Protein AF-A0A182QLV4-F1 (afdb_monomer)

Solvent-accessible surface area (backbone atoms only — not comparable to full-atom values): 13074 Å² total; per-residue (Å²): 137,87,85,80,88,82,76,60,59,93,45,46,45,40,35,33,60,40,71,47,78,39,80,41,94,50,104,57,91,45,75,45,50,28,37,35,27,42,39,38,52,79,53,92,85,54,81,67,47,75,50,75,44,50,58,89,48,49,64,62,50,55,74,70,44,90,51,77,64,45,71,36,91,77,45,76,84,76,51,71,59,56,56,48,32,54,55,46,53,56,58,26,68,75,35,66,65,42,86,74,85,74,84,66,104,57,91,61,44,7,74,80,78,64,72,51,56,43,36,30,39,61,47,76,61,65,83,42,47,41,92,86,79,64,44,76,49,58,78,92,73,34,63,40,75,51,89,73,77,65,46,34,24,61,64,56,49,34,48,53,52,52,72,74,53,64,88,85,51,64,94,45,56,76,79,43,72,44,56,40,94,84,81,53,34,33,37,39,56,63,15,34,20,38,37,68,81,55,74,84,77,84,68,86,73,84,81,80,81,81,85,130

Structure (mmCIF, N/CA/C/O backbone):
data_AF-A0A182QLV4-F1
#
_entry.id   AF-A0A182QLV4-F1
#
loop_
_atom_site.group_PDB
_atom_site.id
_atom_site.type_symbol
_atom_site.label_atom_id
_atom_site.label_alt_id
_atom_site.label_comp_id
_atom_site.label_asym_id
_at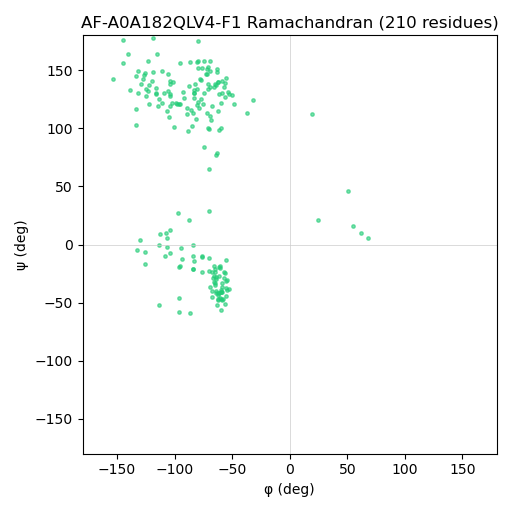om_site.label_entity_id
_atom_site.label_seq_id
_atom_site.pdbx_PDB_ins_code
_atom_site.Cartn_x
_atom_site.Cartn_y
_atom_site.Cartn_z
_atom_site.occupancy
_atom_site.B_iso_or_equiv
_atom_site.auth_seq_id
_atom_site.auth_comp_id
_atom_site.auth_asym_id
_atom_site.auth_atom_id
_atom_site.pdbx_PDB_model_num
ATOM 1 N N . LEU A 1 1 ? -34.347 23.990 19.411 1.00 49.81 1 LEU A N 1
ATOM 2 C CA . LEU A 1 1 ? -33.849 23.439 20.693 1.00 49.81 1 LEU A CA 1
ATOM 3 C C . LEU A 1 1 ? -33.008 22.210 20.382 1.00 49.81 1 LEU A C 1
ATOM 5 O O . LEU A 1 1 ? -33.550 21.252 19.847 1.00 49.81 1 LEU A O 1
ATOM 9 N N . TYR A 1 2 ? -31.701 22.259 20.635 1.00 58.25 2 TYR A N 1
ATOM 10 C CA . TYR A 1 2 ? -30.818 21.107 20.446 1.00 58.25 2 TYR A CA 1
ATOM 11 C C . TYR A 1 2 ? -30.904 20.204 21.679 1.00 58.25 2 TYR A C 1
ATOM 13 O O . TYR A 1 2 ? -30.749 20.671 22.806 1.00 58.25 2 TYR A O 1
ATOM 21 N N . VAL A 1 3 ? -31.201 18.921 21.476 1.00 74.94 3 VAL A N 1
ATOM 22 C CA . VAL A 1 3 ? -31.251 17.932 22.559 1.00 74.94 3 VAL A CA 1
ATOM 23 C C . VAL A 1 3 ? -29.855 17.342 22.720 1.00 74.94 3 VAL A C 1
ATOM 25 O O . VAL A 1 3 ? -29.371 16.638 21.836 1.00 74.94 3 VAL A O 1
ATOM 28 N N . HIS A 1 4 ? -29.209 17.627 23.847 1.00 80.25 4 HIS A N 1
ATOM 29 C CA . HIS A 1 4 ? -27.918 17.043 24.196 1.00 80.25 4 HIS A CA 1
ATOM 30 C C . HIS A 1 4 ? -28.130 15.820 25.093 1.00 80.25 4 HIS A C 1
ATOM 32 O O . HIS A 1 4 ? -28.703 15.930 26.175 1.00 80.25 4 HIS A O 1
ATOM 38 N N . ASN A 1 5 ? -27.650 14.654 24.656 1.00 82.62 5 ASN A N 1
ATOM 39 C CA . ASN A 1 5 ? -27.580 13.465 25.505 1.00 82.62 5 ASN A CA 1
ATOM 40 C C . ASN A 1 5 ? -26.229 13.461 26.224 1.00 82.62 5 ASN A C 1
ATOM 42 O O . ASN A 1 5 ? -25.187 13.402 25.575 1.00 82.62 5 ASN A O 1
ATOM 46 N N . ILE A 1 6 ? -26.246 13.531 27.555 1.00 85.25 6 ILE A N 1
ATOM 47 C CA . ILE A 1 6 ? -25.041 13.537 28.391 1.00 85.25 6 ILE A CA 1
ATOM 48 C C . ILE A 1 6 ? -25.060 12.282 29.260 1.00 85.25 6 ILE A C 1
ATOM 50 O O . ILE A 1 6 ? -26.060 11.987 29.913 1.00 85.25 6 ILE A O 1
ATOM 54 N N . LEU A 1 7 ? -23.954 11.539 29.267 1.00 87.00 7 LEU A N 1
ATOM 55 C CA . LEU A 1 7 ? -23.797 10.317 30.048 1.00 87.00 7 LEU A CA 1
ATOM 56 C C . LEU A 1 7 ? -22.399 10.278 30.672 1.00 87.00 7 LEU A C 1
ATOM 58 O O . LEU A 1 7 ? -21.408 10.512 29.983 1.00 87.00 7 LEU A O 1
ATOM 62 N N . SER A 1 8 ? -22.319 9.963 31.966 1.00 88.50 8 SER A N 1
ATOM 63 C CA . SER A 1 8 ? -21.034 9.727 32.634 1.00 88.50 8 SER A CA 1
ATOM 64 C C . SER A 1 8 ? -20.346 8.499 32.040 1.00 88.50 8 SER A C 1
ATOM 66 O O . SER A 1 8 ? -20.988 7.463 31.862 1.00 88.50 8 SER A O 1
ATOM 68 N N . GLN A 1 9 ? -19.033 8.570 31.800 1.00 87.69 9 GLN A N 1
ATOM 69 C CA . GLN A 1 9 ? -18.269 7.431 31.274 1.00 87.69 9 GLN A CA 1
ATOM 70 C C . GLN A 1 9 ? -18.349 6.196 32.183 1.00 87.69 9 GLN A C 1
ATOM 72 O O . GLN A 1 9 ? -18.403 5.070 31.692 1.00 87.69 9 GLN A O 1
ATOM 77 N N . SER A 1 10 ? -18.430 6.397 33.502 1.00 88.12 10 SER A N 1
ATOM 78 C CA . SER A 1 10 ? -18.604 5.318 34.480 1.00 88.12 10 SER A CA 1
ATOM 79 C C . SER A 1 10 ? -19.948 4.589 34.362 1.00 88.12 10 SER A C 1
ATOM 81 O O . SER A 1 10 ? -20.050 3.443 34.786 1.00 88.12 10 SER A O 1
ATOM 83 N N . ASP A 1 11 ? -20.954 5.211 33.744 1.00 89.69 11 ASP A N 1
ATOM 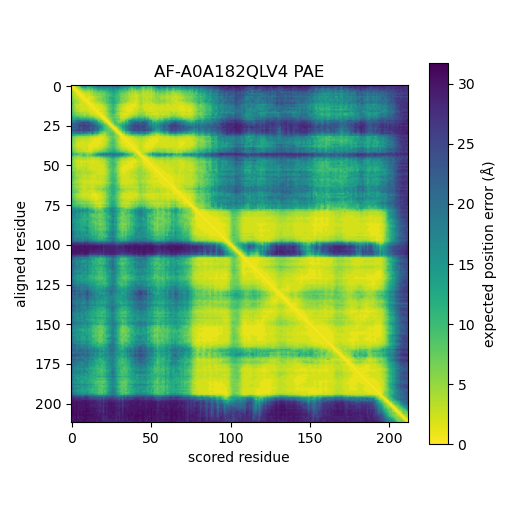84 C CA . ASP A 1 11 ? -22.290 4.649 33.514 1.00 89.69 11 ASP A CA 1
ATOM 85 C C . ASP A 1 11 ? -22.527 4.290 32.034 1.00 89.69 11 ASP A C 1
ATOM 87 O O . ASP A 1 11 ? -23.650 3.955 31.647 1.00 89.69 11 ASP A O 1
ATOM 91 N N . ALA A 1 12 ? -21.480 4.325 31.205 1.00 91.12 12 ALA A N 1
ATOM 92 C CA . ALA A 1 12 ? -21.543 4.028 29.781 1.00 91.12 12 ALA A CA 1
ATOM 93 C C . ALA A 1 12 ? -20.973 2.639 29.451 1.00 91.12 12 ALA A C 1
ATOM 95 O O . ALA A 1 12 ? -19.956 2.202 29.997 1.00 91.12 12 ALA A O 1
ATOM 96 N N . LEU A 1 13 ? -21.628 1.953 28.519 1.00 93.38 13 LEU A N 1
ATOM 97 C CA . LEU A 1 13 ? -21.093 0.830 27.758 1.00 93.38 13 LEU A CA 1
ATOM 98 C C . LEU A 1 13 ? -20.917 1.292 26.316 1.00 93.38 13 LEU A C 1
ATOM 100 O O . LEU A 1 13 ? -21.878 1.722 25.676 1.00 93.38 13 LEU A O 1
ATOM 104 N N . MET A 1 14 ? -19.691 1.214 25.813 1.00 94.44 14 MET A N 1
ATOM 105 C CA . MET A 1 14 ? -19.342 1.653 24.465 1.00 94.44 14 MET A CA 1
ATOM 106 C C . MET A 1 14 ? -19.039 0.443 23.594 1.00 94.44 14 MET A C 1
ATOM 108 O O . MET A 1 14 ? -18.251 -0.418 23.984 1.00 94.44 14 MET A O 1
ATOM 112 N N . CYS A 1 15 ? -19.658 0.385 22.416 1.00 94.50 15 CYS A N 1
ATOM 113 C CA . CYS A 1 15 ? -19.457 -0.702 21.469 1.00 94.50 15 CYS A CA 1
ATOM 114 C C . CYS A 1 15 ? -19.245 -0.163 20.051 1.00 94.50 15 CYS A C 1
ATOM 116 O O . CYS A 1 15 ? -20.132 0.477 19.489 1.00 94.50 15 CYS A O 1
ATOM 118 N N . ALA A 1 16 ? -18.065 -0.405 19.484 1.00 94.06 16 ALA A N 1
ATOM 119 C CA . ALA A 1 16 ? -17.756 -0.114 18.091 1.00 94.06 16 ALA A CA 1
ATOM 120 C C . ALA A 1 16 ? -18.324 -1.227 17.204 1.00 94.06 16 ALA A C 1
ATOM 122 O O . ALA A 1 16 ? -17.971 -2.391 17.393 1.00 94.06 16 ALA A O 1
ATOM 123 N N . TYR A 1 17 ? -19.190 -0.877 16.248 1.00 92.31 17 TYR A N 1
ATOM 124 C CA . TYR A 1 17 ? -19.937 -1.868 15.454 1.00 92.31 17 TYR A CA 1
ATOM 125 C C . TYR A 1 17 ? -19.803 -1.721 13.934 1.00 92.31 17 TYR A C 1
ATOM 127 O O . TYR A 1 17 ? -20.123 -2.666 13.212 1.00 92.31 17 TYR A O 1
ATOM 135 N N . LYS A 1 18 ? -19.337 -0.567 13.436 1.00 91.25 18 LYS A N 1
ATOM 136 C CA . LYS A 1 18 ? -19.213 -0.301 11.996 1.00 91.25 18 LYS A CA 1
ATOM 137 C C . LYS A 1 18 ? -18.115 0.717 11.693 1.00 91.25 18 LYS A C 1
ATOM 139 O O . LYS A 1 18 ? -17.999 1.701 12.423 1.00 91.25 18 LYS A O 1
ATOM 144 N N . ILE A 1 19 ? -17.383 0.530 10.594 1.00 89.31 19 ILE A N 1
ATOM 145 C CA . ILE A 1 19 ? -16.551 1.573 9.973 1.00 89.31 19 ILE A CA 1
ATOM 146 C C . ILE A 1 19 ? -17.243 2.061 8.698 1.00 89.31 19 ILE A C 1
ATOM 148 O O . ILE A 1 19 ? -17.711 1.254 7.900 1.00 89.31 19 ILE A O 1
ATOM 152 N N . ASP A 1 20 ? -17.336 3.379 8.538 1.00 86.88 20 ASP A N 1
ATOM 153 C CA . ASP A 1 20 ? -17.820 4.037 7.326 1.00 86.88 20 ASP A CA 1
ATOM 154 C C . ASP A 1 20 ? -16.693 4.855 6.700 1.00 86.88 20 ASP A C 1
ATOM 156 O O . ASP A 1 20 ? -16.118 5.723 7.366 1.00 86.88 20 ASP A O 1
ATOM 160 N N . THR A 1 21 ? -16.470 4.680 5.403 1.00 80.00 21 THR A N 1
ATOM 161 C CA . THR A 1 21 ? -15.695 5.623 4.595 1.00 80.00 21 THR A CA 1
ATOM 162 C C . THR A 1 21 ? -16.613 6.757 4.156 1.00 80.00 21 THR A C 1
ATOM 164 O O . THR A 1 21 ? -17.725 6.519 3.685 1.00 80.00 21 THR A O 1
ATOM 167 N N . LYS A 1 22 ? -16.187 8.003 4.349 1.00 73.62 22 LYS A N 1
ATOM 168 C CA . LYS A 1 22 ? -16.840 9.163 3.740 1.00 73.62 22 LYS A CA 1
ATOM 169 C C . LYS A 1 22 ? -15.821 9.937 2.926 1.00 73.62 22 LYS A C 1
ATOM 171 O O . LYS A 1 22 ? -14.748 10.247 3.437 1.00 73.62 22 LYS A O 1
ATOM 176 N N . GLU A 1 23 ? -16.200 10.279 1.702 1.00 57.28 23 GLU A N 1
ATOM 177 C CA . GLU A 1 23 ? -15.544 11.339 0.947 1.00 57.28 23 GLU A CA 1
ATOM 178 C C . GLU A 1 23 ? -15.740 12.637 1.727 1.00 57.28 23 GLU A C 1
ATOM 180 O O . GLU A 1 23 ? -16.870 13.074 1.978 1.00 57.28 23 GLU A O 1
ATOM 185 N N . VAL A 1 24 ? -14.642 13.200 2.219 1.00 56.38 24 VAL A N 1
ATOM 186 C CA . VAL A 1 24 ? -14.670 14.530 2.803 1.00 56.38 24 VAL A CA 1
ATOM 187 C C . VAL A 1 24 ? -14.543 15.482 1.627 1.00 56.38 24 VAL A C 1
ATOM 189 O O . VAL A 1 24 ? -13.524 15.497 0.947 1.00 56.38 24 VAL A O 1
ATOM 192 N N . ILE A 1 25 ? -15.597 16.252 1.357 1.00 46.69 25 ILE A N 1
ATOM 193 C CA . ILE A 1 25 ? -15.518 17.353 0.396 1.00 46.69 25 ILE A CA 1
ATOM 194 C C . ILE A 1 25 ? -14.731 18.473 1.081 1.00 46.69 25 ILE A C 1
ATOM 196 O O . ILE A 1 25 ? -15.290 19.358 1.727 1.00 46.69 25 ILE A O 1
ATOM 200 N N . THR A 1 26 ? -13.415 18.366 1.004 1.00 48.72 26 THR A N 1
ATOM 201 C CA . THR A 1 26 ? -12.453 19.456 1.154 1.00 48.72 26 THR A CA 1
ATOM 202 C C . THR A 1 26 ? -11.749 19.623 -0.193 1.00 48.72 26 THR A C 1
ATOM 204 O O . THR A 1 26 ? -11.839 18.732 -1.035 1.00 48.72 26 THR A O 1
ATOM 207 N N . ASP A 1 27 ? -11.067 20.746 -0.436 1.00 45.75 27 ASP A N 1
ATOM 208 C CA . ASP A 1 27 ? -10.370 21.011 -1.715 1.00 45.75 27 ASP A CA 1
ATOM 209 C C . ASP A 1 27 ? -9.347 19.914 -2.102 1.00 45.75 27 ASP A C 1
ATOM 211 O O . ASP A 1 27 ? -8.910 19.831 -3.249 1.00 45.75 27 ASP A O 1
ATOM 215 N N . THR A 1 28 ? -9.009 19.027 -1.161 1.00 46.56 28 THR A N 1
ATOM 216 C CA . THR A 1 28 ? -8.385 17.723 -1.381 1.00 46.56 28 THR A CA 1
ATOM 217 C C . THR A 1 28 ? -9.435 16.609 -1.257 1.00 46.56 28 THR A C 1
ATOM 219 O O . THR A 1 28 ? -10.089 16.475 -0.219 1.00 46.56 28 THR A O 1
ATOM 222 N N . LEU A 1 29 ? -9.601 15.804 -2.315 1.00 45.22 29 LEU A N 1
ATOM 223 C CA . LEU A 1 29 ? -10.390 14.563 -2.327 1.00 45.22 29 LEU A CA 1
ATOM 224 C C . LEU A 1 29 ? -9.765 13.539 -1.362 1.00 45.22 29 LEU A C 1
ATOM 226 O O . LEU A 1 29 ? -9.056 12.630 -1.781 1.00 45.22 29 LEU A O 1
ATOM 230 N N . ASP A 1 30 ? -10.014 13.701 -0.064 1.00 54.53 30 ASP A N 1
ATOM 231 C CA . ASP A 1 30 ? -9.575 12.770 0.971 1.00 54.53 30 ASP A CA 1
ATOM 232 C C . ASP A 1 30 ? -10.753 11.922 1.456 1.00 54.53 30 ASP A C 1
ATOM 234 O O . ASP A 1 30 ? -11.748 12.405 2.010 1.00 54.53 30 ASP A O 1
ATOM 238 N N . SER A 1 31 ? -10.638 10.606 1.280 1.00 62.53 31 SER A N 1
ATOM 239 C CA . SER A 1 31 ? -11.549 9.654 1.908 1.00 62.53 31 SER A CA 1
ATOM 240 C C . SER A 1 31 ? -11.153 9.458 3.374 1.00 62.53 31 SER A C 1
ATOM 242 O O . SER A 1 31 ? -10.071 8.946 3.668 1.00 62.53 31 SER A O 1
ATOM 244 N N . ALA A 1 32 ? -12.031 9.818 4.313 1.00 75.19 32 ALA A N 1
ATOM 245 C CA . ALA A 1 32 ? -11.811 9.594 5.739 1.00 75.19 32 ALA A CA 1
ATOM 246 C C . ALA A 1 32 ? -12.655 8.419 6.251 1.00 75.19 32 ALA A C 1
ATOM 248 O O . ALA A 1 32 ? -13.875 8.363 6.067 1.00 75.19 32 ALA A O 1
ATOM 249 N N . GLU A 1 33 ? -12.005 7.486 6.947 1.00 85.50 33 GLU A N 1
ATOM 250 C CA . GLU A 1 33 ? -12.676 6.385 7.638 1.00 85.50 33 GLU A CA 1
ATOM 251 C C . GLU A 1 33 ? -13.086 6.805 9.053 1.00 85.50 33 GLU A C 1
ATOM 253 O O . GLU A 1 33 ? -12.313 7.400 9.811 1.00 85.50 33 GLU A O 1
ATOM 258 N N . PHE A 1 34 ? -14.308 6.450 9.439 1.00 89.62 34 PHE A N 1
ATOM 259 C CA . PHE A 1 34 ? -14.844 6.716 10.765 1.00 89.62 34 PHE A CA 1
ATOM 260 C C . PHE A 1 34 ? -15.417 5.455 11.384 1.00 89.62 34 PHE A C 1
ATOM 262 O O . PHE A 1 34 ? -16.167 4.730 10.740 1.00 89.62 34 PHE A O 1
ATOM 269 N N . VAL A 1 35 ? -15.150 5.250 12.669 1.00 91.94 35 VAL A N 1
ATOM 270 C CA . VAL A 1 35 ? -15.784 4.197 13.457 1.00 91.94 35 VAL A CA 1
ATOM 271 C C . VAL A 1 35 ? -17.033 4.737 14.154 1.00 91.94 35 VAL A C 1
ATOM 273 O O . VAL A 1 35 ? -17.013 5.794 14.791 1.00 91.94 35 VAL A O 1
ATOM 276 N N . ASN A 1 36 ? -18.132 3.999 14.018 1.00 94.06 36 ASN A N 1
ATOM 277 C CA . ASN A 1 36 ? -19.386 4.237 14.715 1.00 94.06 36 ASN A CA 1
ATOM 278 C C . ASN A 1 36 ? -19.400 3.434 16.014 1.00 94.06 36 ASN A C 1
ATOM 280 O O . ASN A 1 36 ? -19.205 2.213 16.018 1.00 94.06 36 ASN A O 1
ATOM 284 N N . ILE A 1 37 ? -19.652 4.136 17.113 1.00 94.62 37 ILE A N 1
ATOM 285 C CA . ILE A 1 37 ? -19.673 3.583 18.460 1.00 94.62 37 ILE A CA 1
ATOM 286 C C . ILE A 1 37 ? -21.050 3.859 19.049 1.00 94.62 37 ILE A C 1
ATOM 288 O O . ILE A 1 37 ? -21.458 5.014 19.179 1.00 94.62 37 ILE A O 1
ATOM 292 N N . VAL A 1 38 ? -21.764 2.803 19.430 1.00 94.81 38 VAL A N 1
ATOM 293 C CA . VAL A 1 38 ? -22.998 2.939 20.201 1.00 94.81 38 VAL A CA 1
ATOM 294 C C . VAL A 1 38 ? -22.648 3.095 21.676 1.00 94.81 38 VAL A C 1
ATOM 296 O O . VAL A 1 38 ? -21.875 2.314 22.236 1.00 94.81 38 VAL A O 1
ATOM 299 N N . VA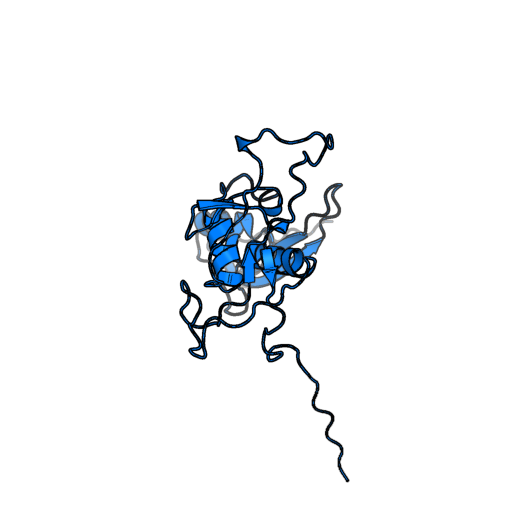L A 1 39 ? -23.231 4.108 22.306 1.00 94.50 39 VAL A N 1
ATOM 300 C CA . VAL A 1 39 ? -23.122 4.390 23.733 1.00 94.50 39 VAL A CA 1
ATOM 301 C C . VAL A 1 39 ? -24.433 3.973 24.389 1.00 94.50 39 VAL A C 1
ATOM 303 O O . VAL A 1 39 ? -25.479 4.588 24.175 1.00 94.50 39 VAL A O 1
ATOM 306 N N . LYS A 1 40 ? -24.388 2.895 25.173 1.00 93.00 40 LYS A N 1
ATOM 307 C CA . LYS A 1 40 ? -25.526 2.372 25.934 1.00 93.00 40 LYS A CA 1
ATOM 308 C C . LYS A 1 40 ? -25.365 2.742 27.408 1.00 93.00 40 LYS A C 1
ATOM 310 O O . LYS A 1 40 ? -24.316 2.454 27.983 1.00 93.00 40 LYS A O 1
ATOM 315 N N . PRO A 1 41 ? -26.369 3.349 28.048 1.00 91.75 41 PRO A N 1
ATOM 316 C CA . PRO A 1 41 ? -26.297 3.620 29.469 1.00 91.75 41 PRO A CA 1
ATOM 317 C C . PRO A 1 41 ? -26.587 2.353 30.273 1.00 91.75 41 PRO A C 1
ATOM 319 O O . PRO A 1 41 ? -27.469 1.572 29.924 1.00 91.75 41 PRO A O 1
ATOM 322 N N . LEU A 1 42 ? -25.870 2.172 31.381 1.00 86.62 42 LEU A N 1
ATOM 323 C CA . LEU A 1 42 ? -26.151 1.100 32.341 1.00 86.62 42 LEU A CA 1
ATOM 324 C C . LEU A 1 42 ? -27.495 1.290 33.053 1.00 86.62 42 LEU A C 1
ATOM 326 O O . LEU A 1 42 ? -28.117 0.329 33.493 1.00 86.62 42 LEU A O 1
ATOM 330 N N . ARG A 1 43 ? -27.922 2.545 33.201 1.00 84.50 43 ARG A N 1
ATOM 331 C CA . ARG A 1 43 ? -29.162 2.942 33.872 1.00 84.50 43 ARG A CA 1
ATOM 332 C C . ARG A 1 43 ? -30.069 3.608 32.846 1.00 84.50 43 ARG A C 1
ATOM 334 O O . ARG A 1 43 ? -29.617 4.492 32.126 1.00 84.50 43 ARG A O 1
ATOM 341 N N . ALA A 1 44 ? -31.353 3.259 32.813 1.00 75.12 44 ALA A N 1
ATOM 342 C CA . ALA A 1 44 ? -32.313 3.700 31.789 1.00 75.12 44 ALA A CA 1
ATOM 343 C C . ALA A 1 44 ? -32.714 5.200 31.841 1.00 75.12 44 ALA A C 1
ATOM 345 O O . ALA A 1 44 ? -33.820 5.564 31.457 1.00 75.12 44 ALA A O 1
ATOM 346 N N . ARG A 1 45 ? -31.838 6.088 32.330 1.00 78.69 45 ARG A N 1
ATOM 347 C CA . ARG A 1 45 ? -32.092 7.535 32.459 1.00 78.69 45 ARG A CA 1
ATOM 348 C C . ARG A 1 45 ? -31.814 8.322 31.179 1.00 78.69 45 ARG A C 1
ATOM 350 O O . ARG A 1 45 ? -32.320 9.426 31.026 1.00 78.69 45 ARG A O 1
ATOM 357 N N . VAL A 1 46 ? -31.004 7.768 30.281 1.00 85.88 46 VAL A N 1
ATOM 358 C CA . VAL A 1 46 ? -30.599 8.398 29.018 1.00 85.88 46 VAL A CA 1
ATOM 359 C C . VAL A 1 46 ? -30.927 7.432 27.882 1.00 85.88 46 VAL A C 1
ATOM 361 O O . VAL A 1 46 ? -30.902 6.217 28.072 1.00 85.88 46 VAL A O 1
ATOM 364 N N . ARG A 1 47 ? -31.276 7.941 26.700 1.00 87.62 47 ARG A N 1
ATOM 365 C CA . ARG A 1 47 ? -31.461 7.080 25.524 1.00 87.62 47 ARG A CA 1
ATOM 366 C C . ARG A 1 47 ? -30.093 6.691 24.956 1.00 87.62 47 ARG A C 1
ATOM 368 O O . ARG A 1 47 ? -29.207 7.544 24.938 1.00 87.62 47 ARG A O 1
ATOM 375 N N . PRO A 1 48 ? -29.899 5.451 24.474 1.00 90.88 48 PRO A N 1
ATOM 376 C CA . PRO A 1 48 ? -28.694 5.102 23.734 1.00 90.88 48 PRO A CA 1
ATOM 377 C C . PRO A 1 48 ? -28.489 6.041 22.544 1.00 90.88 48 PRO A C 1
ATOM 379 O O . PRO A 1 48 ? -29.452 6.437 21.887 1.00 90.88 48 PRO A O 1
ATOM 382 N N . PHE A 1 49 ? -27.238 6.380 22.259 1.00 92.31 49 PHE A N 1
ATOM 383 C CA . PHE A 1 49 ? -26.880 7.259 21.147 1.00 92.31 49 PHE A CA 1
ATOM 384 C C . PHE A 1 49 ? -25.609 6.771 20.457 1.00 92.31 49 PHE A C 1
ATOM 386 O O . PHE A 1 49 ? -24.873 5.949 20.999 1.00 92.31 49 PHE A O 1
ATOM 393 N N . ASN A 1 50 ? -25.360 7.264 19.245 1.00 92.56 50 ASN A N 1
ATOM 394 C CA . ASN A 1 50 ? -24.158 6.942 18.485 1.00 92.56 50 ASN A CA 1
ATOM 395 C C . ASN A 1 50 ? -23.182 8.114 18.527 1.00 92.56 50 ASN A C 1
ATOM 397 O O . ASN A 1 50 ? -23.584 9.264 18.350 1.00 92.56 50 ASN A O 1
ATOM 401 N N . ILE A 1 51 ? -21.904 7.805 18.706 1.00 92.50 51 ILE A N 1
ATOM 402 C CA . ILE A 1 51 ? -20.806 8.722 18.413 1.00 92.50 51 ILE A CA 1
ATOM 403 C C . ILE A 1 51 ? -20.028 8.193 17.213 1.00 92.50 51 ILE A C 1
ATOM 405 O O . ILE A 1 51 ? -19.937 6.984 16.991 1.00 92.50 51 ILE A O 1
ATOM 409 N N . ARG A 1 52 ? -19.466 9.114 16.439 1.00 92.00 52 ARG A N 1
ATOM 410 C CA . ARG A 1 52 ? -18.646 8.821 15.267 1.00 92.00 52 ARG A CA 1
ATOM 411 C C . ARG A 1 52 ? -17.304 9.512 15.449 1.00 92.00 52 ARG A C 1
ATOM 413 O O . ARG A 1 52 ? -17.270 10.708 15.721 1.00 92.00 52 ARG A O 1
ATOM 420 N N . ILE A 1 53 ? -16.215 8.769 15.302 1.00 90.00 53 ILE A N 1
ATOM 421 C CA . ILE A 1 53 ? -14.849 9.287 15.436 1.00 90.00 53 ILE A CA 1
ATOM 422 C C . ILE A 1 53 ? -14.001 8.785 14.271 1.00 90.00 53 ILE A C 1
ATOM 424 O O . ILE A 1 53 ? -14.214 7.673 13.791 1.00 90.00 53 ILE A O 1
ATOM 428 N N . SER A 1 54 ? -13.067 9.605 13.786 1.00 87.56 54 SER A N 1
ATOM 429 C CA . SER A 1 54 ? -12.106 9.157 12.772 1.00 87.56 54 SER A CA 1
ATOM 430 C C . SER A 1 54 ? -11.297 7.975 13.308 1.00 87.56 54 SER A C 1
ATOM 432 O O . SER A 1 54 ? -10.901 7.964 14.479 1.00 87.56 54 SER A O 1
ATOM 434 N N . THR A 1 55 ? -11.029 6.983 12.456 1.00 87.38 55 THR A N 1
ATOM 435 C CA . THR A 1 55 ? -10.226 5.813 12.846 1.00 87.38 55 THR A CA 1
ATOM 436 C C . THR A 1 55 ? -8.810 6.202 13.271 1.00 87.38 55 THR A C 1
ATOM 438 O O . THR A 1 55 ? -8.180 5.451 14.007 1.00 87.38 55 THR A O 1
ATOM 441 N N . ALA A 1 56 ? -8.315 7.381 12.875 1.00 82.06 56 ALA A N 1
ATOM 442 C CA . ALA A 1 56 ? -7.017 7.896 13.307 1.00 82.06 56 ALA A CA 1
ATOM 443 C C . ALA A 1 56 ? -6.949 8.174 14.823 1.00 82.06 56 ALA A C 1
ATOM 445 O O . ALA A 1 56 ? -5.886 8.025 15.413 1.00 82.06 56 ALA A O 1
ATOM 446 N N . PHE A 1 57 ? -8.076 8.517 15.460 1.00 86.88 57 PHE A N 1
ATOM 447 C CA . PHE A 1 57 ? -8.136 8.915 16.876 1.00 86.88 57 PHE A CA 1
ATOM 448 C C . PHE A 1 57 ? -8.754 7.851 17.791 1.00 86.88 57 PHE A C 1
ATOM 450 O O . PHE A 1 57 ? -8.969 8.094 18.978 1.00 86.88 57 PHE A O 1
ATOM 457 N N . ILE A 1 58 ? -9.069 6.658 17.272 1.00 88.31 58 ILE A N 1
ATOM 458 C CA . ILE A 1 58 ? -9.703 5.610 18.086 1.00 88.31 58 ILE A CA 1
ATOM 459 C C . ILE A 1 58 ? -8.789 5.115 19.211 1.00 88.31 58 ILE A C 1
ATOM 461 O O . ILE A 1 58 ? -9.278 4.785 20.290 1.00 88.31 58 ILE A O 1
ATOM 465 N N . ARG A 1 59 ? -7.470 5.096 18.975 1.00 86.25 59 ARG A N 1
ATOM 466 C CA . ARG A 1 59 ? -6.471 4.751 19.993 1.00 86.25 59 ARG A CA 1
ATOM 467 C C . ARG A 1 59 ? -6.499 5.774 21.127 1.00 86.25 59 ARG A C 1
ATOM 469 O O . ARG A 1 59 ? -6.740 5.392 22.263 1.00 86.25 59 ARG A O 1
ATOM 476 N N . ASP A 1 60 ? -6.405 7.058 20.794 1.00 87.94 60 ASP A N 1
ATOM 477 C CA . ASP A 1 60 ? -6.452 8.148 21.773 1.00 87.94 60 ASP A CA 1
ATOM 478 C C . ASP A 1 60 ? -7.751 8.140 22.583 1.00 87.94 60 ASP A C 1
ATOM 480 O O . ASP A 1 60 ? -7.738 8.358 23.794 1.00 87.94 60 ASP A O 1
ATOM 484 N N . LEU A 1 61 ? -8.889 7.870 21.931 1.00 90.81 61 LEU A N 1
ATOM 485 C CA . LEU A 1 61 ? -10.162 7.725 22.628 1.00 90.81 61 LEU A CA 1
ATOM 486 C C . LEU A 1 61 ? -10.118 6.541 23.596 1.00 90.81 61 LEU A C 1
ATOM 488 O O . LEU A 1 61 ? -10.505 6.703 24.749 1.00 90.81 61 LEU A O 1
ATOM 492 N N . LYS A 1 62 ? -9.634 5.377 23.146 1.00 89.38 62 LYS A N 1
ATOM 493 C CA . LYS A 1 62 ? -9.520 4.162 23.963 1.00 89.38 62 LYS A CA 1
ATOM 494 C C . LYS A 1 62 ? -8.639 4.379 25.198 1.00 89.38 62 LYS A C 1
ATOM 496 O O . LYS A 1 62 ? -8.978 3.864 26.257 1.00 89.38 62 LYS A O 1
ATOM 501 N N . ASP A 1 63 ? -7.577 5.169 25.071 1.00 89.50 63 ASP A N 1
ATOM 502 C CA . ASP A 1 63 ? -6.641 5.461 26.163 1.00 89.50 63 ASP A CA 1
ATOM 503 C C . ASP A 1 63 ? -7.205 6.476 27.175 1.00 89.50 63 ASP A C 1
ATOM 505 O O . ASP A 1 63 ? -6.797 6.499 28.335 1.00 89.50 63 ASP A O 1
ATOM 509 N N . ARG A 1 64 ? -8.163 7.315 26.756 1.00 90.56 64 ARG A N 1
ATOM 510 C CA . ARG A 1 64 ? -8.776 8.358 27.601 1.00 90.56 64 ARG A CA 1
ATOM 511 C C . ARG A 1 64 ? -10.077 7.935 28.275 1.00 90.56 64 ARG A C 1
ATOM 513 O O . ARG A 1 64 ? -10.517 8.610 29.206 1.00 90.56 64 ARG A O 1
ATOM 520 N N . VAL A 1 65 ? -10.734 6.881 27.796 1.00 90.50 65 VAL A N 1
ATOM 521 C CA . VAL A 1 65 ? -11.999 6.420 28.377 1.00 90.50 65 VAL A CA 1
ATOM 522 C C . VAL A 1 65 ? -11.771 5.536 29.597 1.00 90.50 65 VAL A C 1
ATOM 524 O O . VAL A 1 65 ? -10.937 4.639 29.594 1.00 90.50 65 VAL A O 1
ATOM 527 N N . GLN A 1 66 ? -12.576 5.739 30.640 1.00 88.88 66 GLN A N 1
ATOM 528 C CA . GLN A 1 66 ? -12.483 4.934 31.868 1.00 88.88 66 GLN A CA 1
ATOM 529 C C . GLN A 1 66 ? -12.858 3.460 31.662 1.00 88.88 66 GLN A C 1
ATOM 531 O O . GLN A 1 66 ? -12.433 2.595 32.425 1.00 88.88 66 GLN A O 1
ATOM 536 N N . ARG A 1 67 ? -13.703 3.169 30.668 1.00 87.88 67 ARG A N 1
ATOM 537 C CA . ARG A 1 67 ? -14.194 1.822 30.371 1.00 87.88 67 ARG A CA 1
ATOM 538 C C . ARG A 1 67 ? -13.798 1.400 28.966 1.00 87.88 67 ARG A C 1
ATOM 540 O O . ARG A 1 67 ? -13.896 2.221 28.053 1.00 87.88 67 ARG A O 1
ATOM 547 N N . PRO A 1 68 ? -13.418 0.127 28.771 1.00 90.25 68 PRO A N 1
ATOM 548 C CA . PRO A 1 68 ? -12.996 -0.351 27.468 1.00 90.25 68 PRO A CA 1
ATOM 549 C C . PRO A 1 68 ? -14.136 -0.236 26.457 1.00 90.25 68 PRO A C 1
ATOM 551 O O . PRO A 1 68 ? -15.295 -0.539 26.751 1.00 90.25 68 PRO A O 1
ATOM 554 N N . ILE A 1 69 ? -13.785 0.175 25.244 1.00 92.56 69 ILE A N 1
ATOM 555 C CA . ILE A 1 69 ? -14.688 0.125 24.098 1.00 92.56 69 ILE A CA 1
ATOM 556 C C . ILE A 1 69 ? -14.664 -1.307 23.566 1.00 92.56 69 ILE A C 1
ATOM 558 O O . ILE A 1 69 ? -13.610 -1.805 23.165 1.00 92.56 69 ILE A O 1
ATOM 562 N N . VAL A 1 70 ? -15.821 -1.967 23.559 1.00 93.31 70 VAL A N 1
ATOM 563 C CA . VAL A 1 70 ? -15.976 -3.305 22.979 1.00 93.31 70 VAL A CA 1
ATOM 564 C C . VAL A 1 70 ? -15.993 -3.171 21.462 1.00 93.31 70 VAL A C 1
ATOM 566 O O . VAL A 1 70 ? -16.851 -2.487 20.912 1.00 93.31 70 VAL A O 1
ATOM 569 N N . VAL A 1 71 ? -15.059 -3.816 20.776 1.00 90.50 71 VAL A N 1
ATOM 570 C CA . VAL A 1 71 ? -14.994 -3.809 19.310 1.00 90.50 71 VAL A CA 1
ATOM 571 C C . VAL A 1 71 ? -15.646 -5.085 18.794 1.00 90.50 71 VAL A C 1
ATOM 573 O O . VAL A 1 71 ? -15.227 -6.177 19.173 1.00 90.50 71 VAL A O 1
ATOM 576 N N . LEU A 1 72 ? -16.694 -4.960 17.975 1.00 90.56 72 LEU A N 1
ATOM 577 C CA . LEU A 1 72 ? -17.323 -6.124 17.349 1.00 90.56 72 LEU A CA 1
ATOM 578 C C . LEU A 1 72 ? -16.415 -6.718 16.261 1.00 90.56 72 LEU A C 1
ATOM 580 O O . LEU A 1 72 ? -15.703 -5.962 15.603 1.00 90.56 72 LEU A O 1
ATOM 584 N N . PRO A 1 73 ? -16.488 -8.036 15.992 1.00 84.00 73 PRO A N 1
ATOM 585 C CA . PRO A 1 73 ? -15.691 -8.683 14.942 1.00 84.00 73 PRO A CA 1
ATOM 586 C C . PRO A 1 73 ? -15.887 -8.095 13.536 1.00 84.00 73 PRO A C 1
ATOM 588 O O . PRO A 1 73 ? -15.005 -8.202 12.691 1.00 84.00 73 PRO A O 1
ATOM 591 N N . THR A 1 74 ? -17.032 -7.454 13.289 1.00 82.94 74 THR A N 1
ATOM 592 C CA . THR A 1 74 ? -17.349 -6.748 12.037 1.00 82.94 74 THR A CA 1
ATOM 593 C C . THR A 1 74 ? -16.538 -5.465 11.837 1.00 82.94 74 THR A C 1
ATOM 595 O O . THR A 1 74 ? -16.574 -4.880 10.759 1.00 82.94 74 THR A O 1
ATOM 598 N N . VAL A 1 75 ? -15.834 -4.990 12.867 1.00 84.00 75 VAL A N 1
ATOM 599 C CA . VAL A 1 75 ? -15.017 -3.777 12.827 1.00 84.00 75 VAL A CA 1
ATOM 600 C C . VAL A 1 75 ? -13.554 -4.162 12.662 1.00 84.00 75 VAL A C 1
ATOM 602 O O . VAL A 1 75 ? -12.883 -4.527 13.626 1.00 84.00 75 VAL A O 1
ATOM 605 N N . GLN A 1 76 ? -13.053 -4.038 11.436 1.00 80.12 76 GLN A N 1
ATOM 606 C CA . GLN A 1 76 ? -11.644 -4.248 11.113 1.00 80.12 76 GLN A CA 1
ATOM 607 C C . GLN A 1 76 ? -10.966 -2.906 10.848 1.00 80.12 76 GLN A C 1
ATOM 609 O O . GLN A 1 76 ? -11.295 -2.198 9.899 1.00 80.12 76 GLN A O 1
ATOM 614 N N . PHE A 1 77 ? -10.022 -2.538 11.712 1.00 78.25 77 PHE A N 1
ATOM 615 C CA . PHE A 1 77 ? -9.198 -1.353 11.505 1.00 78.25 77 PHE A CA 1
ATOM 616 C C . PHE A 1 77 ? -8.066 -1.707 10.550 1.00 78.25 77 PHE A C 1
ATOM 618 O O . PHE A 1 77 ? -7.141 -2.413 10.947 1.00 78.25 77 PHE A O 1
ATOM 625 N N . ARG A 1 78 ? -8.136 -1.206 9.315 1.00 73.12 78 ARG A N 1
ATOM 626 C CA . ARG A 1 78 ? -7.072 -1.433 8.337 1.00 73.12 78 ARG A CA 1
ATOM 627 C C . ARG A 1 78 ? -5.804 -0.685 8.725 1.00 73.12 78 ARG A C 1
ATOM 629 O O . ARG A 1 78 ? -5.865 0.488 9.112 1.00 73.12 78 ARG A O 1
ATOM 636 N N . SER A 1 79 ? -4.658 -1.351 8.623 1.00 79.44 79 SER A N 1
ATOM 637 C CA . SER A 1 79 ? -3.368 -0.689 8.810 1.00 79.44 79 SER A CA 1
ATOM 638 C C . SER A 1 79 ? -3.083 0.277 7.655 1.00 79.44 79 SER A C 1
ATOM 640 O O . SER A 1 79 ? -3.633 0.163 6.559 1.00 79.44 79 SER A O 1
ATOM 642 N N . LEU A 1 80 ? -2.212 1.262 7.887 1.00 78.50 80 LEU A N 1
ATOM 643 C CA . LEU A 1 80 ? -1.789 2.169 6.817 1.00 78.50 80 LEU A CA 1
ATOM 644 C C . LEU A 1 80 ? -1.121 1.390 5.679 1.00 78.50 80 LEU A C 1
ATOM 646 O O . LEU A 1 80 ? -1.390 1.655 4.514 1.00 78.50 80 LEU A O 1
ATOM 650 N N . THR A 1 81 ? -0.321 0.383 6.030 1.00 85.62 81 THR A N 1
ATOM 651 C CA . THR A 1 81 ? 0.294 -0.538 5.077 1.00 85.62 81 THR A CA 1
ATOM 652 C C . THR A 1 81 ? -0.750 -1.256 4.229 1.00 85.62 81 THR A C 1
ATOM 654 O O . THR A 1 81 ? -0.601 -1.265 3.016 1.00 85.62 81 THR A O 1
ATOM 657 N N . GLU A 1 82 ? -1.819 -1.800 4.819 1.00 85.94 82 GLU A N 1
ATOM 658 C CA . GLU A 1 82 ? -2.898 -2.455 4.057 1.00 85.94 82 GLU A CA 1
ATOM 659 C C . GLU A 1 82 ? -3.548 -1.500 3.053 1.00 85.94 82 GLU A C 1
ATOM 661 O O . GLU A 1 82 ? -3.660 -1.833 1.876 1.00 85.94 82 GLU A O 1
ATOM 666 N N . ARG A 1 83 ? -3.894 -0.279 3.485 1.00 84.50 83 ARG A N 1
ATOM 667 C CA . ARG A 1 83 ? -4.459 0.737 2.582 1.00 84.50 83 ARG A CA 1
ATOM 668 C C . ARG A 1 83 ? -3.483 1.107 1.465 1.00 84.50 83 ARG A C 1
ATOM 670 O O . ARG A 1 83 ? -3.882 1.234 0.314 1.00 84.50 83 ARG A O 1
ATOM 677 N N . PHE A 1 84 ? -2.200 1.261 1.788 1.00 89.50 84 PHE A N 1
ATOM 678 C CA . PHE A 1 84 ? -1.176 1.534 0.785 1.00 89.50 84 PHE A CA 1
ATOM 679 C C . PHE A 1 84 ? -1.051 0.386 -0.220 1.00 89.50 84 PHE A C 1
ATOM 681 O O . PHE A 1 84 ? -0.958 0.642 -1.413 1.00 89.50 84 PHE A O 1
ATOM 688 N N . VAL A 1 85 ? -1.057 -0.866 0.244 1.00 92.56 85 VAL A N 1
ATOM 689 C CA . VAL A 1 85 ? -0.957 -2.054 -0.614 1.00 92.56 85 VAL A CA 1
ATOM 690 C C . VAL A 1 85 ? -2.106 -2.103 -1.621 1.00 92.56 85 VAL A C 1
ATOM 692 O O . VAL A 1 85 ? -1.862 -2.421 -2.783 1.00 92.56 85 VAL A O 1
ATOM 695 N N . GLU A 1 86 ? -3.331 -1.768 -1.212 1.00 90.94 86 GLU A N 1
ATOM 696 C CA . GLU A 1 86 ? -4.485 -1.683 -2.116 1.00 90.94 86 GLU A CA 1
ATOM 697 C C . GLU A 1 86 ? -4.259 -0.645 -3.224 1.00 90.94 86 GLU A C 1
ATOM 699 O O . GLU A 1 86 ? -4.252 -1.002 -4.402 1.00 90.94 86 GLU A O 1
ATOM 704 N N . VAL A 1 87 ? -3.965 0.608 -2.861 1.00 91.31 87 VAL A N 1
ATOM 705 C CA . VAL A 1 87 ? -3.760 1.676 -3.856 1.00 91.31 87 VAL A CA 1
ATOM 706 C C . VAL A 1 87 ? -2.526 1.401 -4.722 1.00 91.31 87 VAL A C 1
ATOM 708 O O . VAL A 1 87 ? -2.521 1.666 -5.921 1.00 91.31 87 VAL A O 1
ATOM 711 N N . PHE A 1 88 ? -1.473 0.808 -4.158 1.00 95.12 88 PHE A N 1
ATOM 712 C CA . PHE A 1 88 ? -0.300 0.385 -4.917 1.00 95.12 88 PHE A CA 1
ATOM 713 C C . PHE A 1 88 ? -0.670 -0.646 -5.988 1.00 95.12 88 PHE A C 1
ATOM 715 O O . PHE A 1 88 ? -0.250 -0.500 -7.132 1.00 95.12 88 PHE A O 1
ATOM 722 N N . LYS A 1 89 ? -1.481 -1.662 -5.654 1.00 95.44 89 LYS A N 1
ATOM 723 C CA . LYS A 1 89 ? -1.956 -2.667 -6.621 1.00 95.44 89 LYS A CA 1
ATOM 724 C C . LYS A 1 89 ? -2.749 -2.023 -7.760 1.00 95.44 89 LYS A C 1
ATOM 726 O O . LYS A 1 89 ? -2.550 -2.417 -8.908 1.00 95.44 89 LYS A O 1
ATOM 731 N N . GLU A 1 90 ? -3.598 -1.041 -7.456 1.00 94.56 90 GLU A N 1
ATOM 732 C CA . GLU A 1 90 ? -4.355 -0.275 -8.456 1.00 94.56 90 GLU A CA 1
ATOM 733 C C . GLU A 1 90 ? -3.428 0.508 -9.390 1.00 94.56 90 GLU A C 1
ATOM 735 O O . GLU A 1 90 ? -3.570 0.422 -10.606 1.00 94.56 90 GLU A O 1
ATOM 740 N N . GLN A 1 91 ? -2.429 1.210 -8.845 1.00 94.75 91 GLN A N 1
ATOM 741 C CA . GLN A 1 91 ? -1.455 1.952 -9.654 1.00 94.75 91 GLN A CA 1
ATOM 742 C C . GLN A 1 91 ? -0.604 1.024 -10.530 1.00 94.75 91 GLN A C 1
ATOM 744 O O . GLN A 1 91 ? -0.367 1.324 -11.696 1.00 94.75 91 GLN A O 1
ATOM 749 N N . VAL A 1 92 ? -0.182 -0.129 -10.004 1.00 96.56 92 VAL A N 1
ATOM 750 C CA . VAL A 1 92 ? 0.572 -1.133 -10.773 1.00 96.56 92 VAL A CA 1
ATOM 751 C C . VAL A 1 92 ? -0.277 -1.752 -11.883 1.00 96.56 92 VAL A C 1
ATOM 753 O O . VAL A 1 92 ? 0.251 -2.066 -12.947 1.00 96.56 92 VAL A O 1
ATOM 756 N N . ALA A 1 93 ? -1.592 -1.887 -11.688 1.00 95.38 93 ALA A N 1
ATOM 757 C CA . ALA A 1 93 ? -2.498 -2.393 -12.720 1.00 95.38 93 ALA A CA 1
ATOM 758 C C . ALA A 1 93 ? -2.614 -1.463 -13.942 1.00 95.38 93 ALA A C 1
ATOM 760 O O . ALA A 1 93 ? -3.023 -1.920 -15.007 1.00 95.38 93 ALA A O 1
ATOM 761 N N . LEU A 1 94 ? -2.236 -0.186 -13.810 1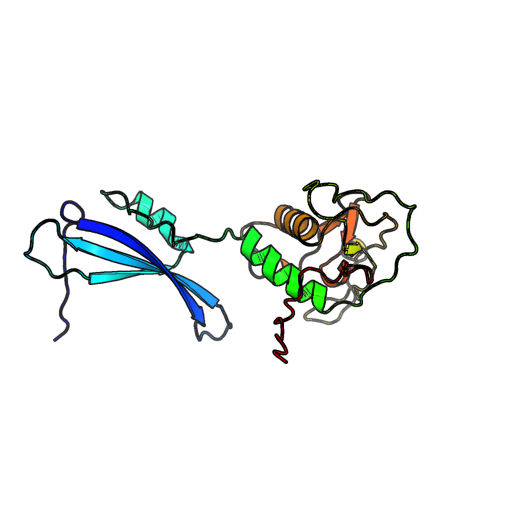.00 95.44 94 LEU A N 1
ATOM 762 C CA . LEU A 1 94 ? -2.178 0.772 -14.921 1.00 95.44 94 LEU A CA 1
ATOM 763 C C . LEU A 1 94 ? -0.879 0.670 -15.735 1.00 95.44 94 LEU A C 1
ATOM 765 O O . LEU A 1 94 ? -0.793 1.240 -16.825 1.00 95.44 94 LEU A O 1
ATOM 769 N N . ASN A 1 95 ? 0.138 -0.025 -15.221 1.00 95.44 95 ASN A N 1
ATOM 770 C CA . ASN A 1 95 ? 1.413 -0.182 -15.908 1.00 95.44 95 ASN A CA 1
ATOM 771 C C . ASN A 1 95 ? 1.332 -1.285 -16.980 1.00 95.44 95 ASN A C 1
ATOM 773 O O . ASN A 1 95 ? 0.510 -2.201 -16.876 1.00 95.44 95 ASN A O 1
ATOM 777 N N . PRO A 1 96 ? 2.212 -1.253 -17.999 1.00 94.00 96 PRO A N 1
ATOM 778 C CA . PRO A 1 96 ? 2.314 -2.340 -18.964 1.00 94.00 96 PRO A CA 1
ATOM 779 C C . PRO A 1 96 ? 2.580 -3.680 -18.271 1.00 94.00 96 PRO A C 1
ATOM 781 O O . PRO A 1 96 ? 3.385 -3.760 -17.340 1.00 94.00 96 PRO A O 1
ATOM 784 N N . SER A 1 97 ? 1.926 -4.737 -18.749 1.00 93.62 97 SER A N 1
ATOM 785 C CA . SER A 1 97 ? 2.301 -6.105 -18.386 1.00 93.62 97 SER A CA 1
ATOM 786 C C . SER A 1 97 ? 3.512 -6.541 -19.206 1.00 93.62 97 SER A C 1
ATOM 788 O O . SER A 1 97 ? 3.733 -6.039 -20.309 1.00 93.62 97 SER A O 1
ATOM 790 N N . VAL A 1 98 ? 4.315 -7.452 -18.662 1.00 90.81 98 VAL A N 1
ATOM 791 C CA . VAL A 1 98 ? 5.518 -7.951 -19.334 1.00 90.81 98 VAL A CA 1
ATOM 792 C C . VAL A 1 98 ? 5.493 -9.467 -19.444 1.00 90.81 98 VAL A C 1
ATOM 794 O O . VAL A 1 98 ? 5.207 -10.182 -18.479 1.00 90.81 98 VAL A O 1
ATOM 797 N N . THR A 1 99 ? 5.811 -9.969 -20.633 1.00 84.50 99 THR A N 1
ATOM 798 C CA . THR A 1 99 ? 6.056 -11.390 -20.856 1.00 84.50 99 THR A CA 1
ATOM 799 C C . THR A 1 99 ? 7.445 -11.738 -20.333 1.00 84.50 99 THR A C 1
ATOM 801 O O . THR A 1 99 ? 8.443 -11.148 -20.748 1.00 84.50 99 THR A O 1
ATOM 804 N N . GLU A 1 100 ? 7.541 -12.730 -19.453 1.00 71.00 100 GLU A N 1
ATOM 805 C CA . GLU A 1 100 ? 8.824 -13.333 -19.101 1.00 71.00 100 GLU A CA 1
ATOM 806 C C . GLU A 1 100 ? 8.845 -14.780 -19.577 1.00 71.00 100 GLU A C 1
ATOM 808 O O . GLU A 1 100 ? 8.009 -15.595 -19.185 1.00 71.00 100 GLU A O 1
ATOM 813 N N . ILE A 1 101 ? 9.796 -15.086 -20.460 1.00 55.62 101 ILE A N 1
ATOM 814 C CA . ILE A 1 101 ? 10.038 -16.447 -20.926 1.00 55.62 101 ILE A CA 1
ATOM 815 C C . ILE A 1 101 ? 10.677 -17.197 -19.755 1.00 55.62 101 ILE A C 1
ATOM 817 O O . ILE A 1 101 ? 11.768 -16.853 -19.307 1.00 55.62 101 ILE A O 1
ATOM 821 N N . ALA A 1 102 ? 9.923 -18.160 -19.232 1.00 48.41 102 ALA A N 1
ATOM 822 C CA . ALA A 1 102 ? 10.147 -18.916 -18.008 1.00 48.41 102 ALA A CA 1
ATOM 823 C C . ALA A 1 102 ? 11.621 -19.161 -17.631 1.00 48.41 102 ALA A C 1
ATOM 825 O O . ALA A 1 102 ? 12.364 -19.836 -18.345 1.00 48.41 102 ALA A O 1
ATOM 826 N N . ALA A 1 103 ? 11.998 -18.750 -16.417 1.00 45.47 103 ALA A N 1
ATOM 827 C CA . ALA A 1 103 ? 12.991 -19.505 -15.667 1.00 45.47 103 ALA A CA 1
ATOM 828 C C . ALA A 1 103 ? 12.319 -20.821 -15.235 1.00 45.47 103 ALA A C 1
ATOM 830 O O . ALA A 1 103 ? 11.505 -20.820 -14.321 1.00 45.47 103 ALA A O 1
ATOM 831 N N . GLY A 1 104 ? 12.611 -21.877 -16.003 1.00 45.62 104 GLY A N 1
ATOM 832 C CA . GLY A 1 104 ? 12.374 -23.310 -15.783 1.00 45.62 104 GLY A CA 1
ATOM 833 C C . GLY A 1 104 ? 11.323 -23.736 -14.759 1.00 45.62 104 GLY A C 1
ATOM 834 O O . GLY A 1 104 ? 11.563 -23.591 -13.573 1.00 45.62 104 GLY A O 1
ATOM 835 N N . ASP A 1 105 ? 10.232 -24.326 -15.258 1.00 46.66 105 ASP A N 1
ATOM 836 C CA . ASP A 1 105 ? 9.404 -25.459 -14.773 1.00 46.66 105 ASP A CA 1
ATOM 837 C C . ASP A 1 105 ? 9.339 -25.854 -13.272 1.00 46.66 105 ASP A C 1
ATOM 839 O O . ASP A 1 105 ? 8.945 -26.963 -12.918 1.00 46.66 105 ASP A O 1
ATOM 843 N N . GLY A 1 106 ? 9.670 -24.950 -12.359 1.00 51.91 106 GLY A N 1
ATOM 844 C CA . GLY A 1 106 ? 9.600 -25.110 -10.916 1.00 51.91 106 GLY A CA 1
ATOM 845 C C . GLY A 1 106 ? 8.935 -23.871 -10.349 1.00 51.91 106 GLY A C 1
ATOM 846 O O . GLY A 1 106 ? 9.543 -22.807 -10.296 1.00 51.91 106 GLY A O 1
ATOM 847 N N . GLY A 1 107 ? 7.656 -24.000 -9.993 1.00 58.00 107 GLY A N 1
ATOM 848 C CA . GLY A 1 107 ? 6.832 -22.928 -9.441 1.00 58.00 107 GLY A CA 1
ATOM 849 C C . GLY A 1 107 ? 7.337 -22.441 -8.086 1.00 58.00 107 GLY A C 1
ATOM 850 O O . GLY A 1 107 ? 6.762 -22.789 -7.058 1.00 58.00 107 GLY A O 1
ATOM 851 N N . ASP A 1 108 ? 8.395 -21.635 -8.092 1.00 75.06 108 ASP A N 1
ATOM 852 C CA . ASP A 1 108 ? 8.879 -20.935 -6.911 1.00 75.06 108 ASP A CA 1
ATOM 853 C C . ASP A 1 108 ? 7.752 -20.041 -6.377 1.00 75.06 108 ASP A C 1
ATOM 855 O O . ASP A 1 108 ? 7.132 -19.271 -7.118 1.00 75.06 108 ASP A O 1
ATOM 859 N N . ASN A 1 109 ? 7.480 -20.140 -5.077 1.00 90.44 109 ASN A N 1
ATOM 860 C CA . ASN A 1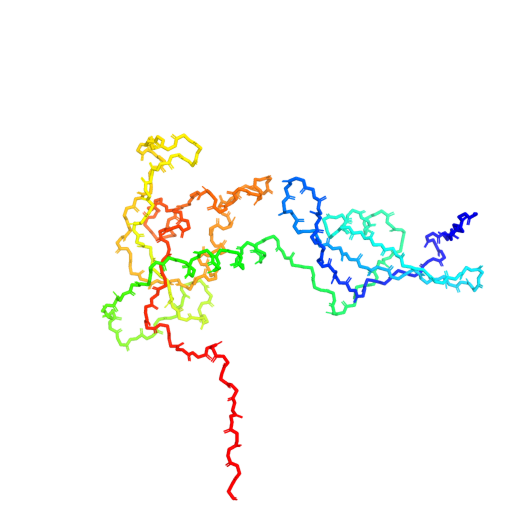 109 ? 6.609 -19.193 -4.398 1.00 90.44 109 ASN A CA 1
ATOM 861 C C . ASN A 1 109 ? 7.352 -17.867 -4.190 1.00 90.44 109 ASN A C 1
ATOM 863 O O . ASN A 1 109 ? 8.582 -17.798 -4.169 1.00 90.44 109 ASN A O 1
ATOM 867 N N . CYS A 1 110 ? 6.587 -16.797 -4.006 1.00 93.00 110 CYS A N 1
ATOM 868 C CA . CYS A 1 110 ? 7.077 -15.482 -3.642 1.00 93.00 110 CYS A CA 1
ATOM 869 C C . CYS A 1 110 ? 8.009 -15.596 -2.433 1.00 93.00 110 CYS A C 1
ATOM 871 O O . CYS A 1 110 ? 7.628 -16.141 -1.398 1.00 93.00 110 CYS A O 1
ATOM 873 N N . LEU A 1 111 ? 9.200 -15.010 -2.549 1.00 92.75 111 LEU A N 1
ATOM 874 C CA . LEU A 1 111 ? 10.292 -15.126 -1.584 1.00 92.75 111 LEU A CA 1
ATOM 875 C C . LEU A 1 111 ? 9.904 -14.680 -0.165 1.00 92.75 111 LEU A C 1
ATOM 877 O O . LEU A 1 111 ? 10.466 -15.172 0.808 1.00 92.75 111 LEU A O 1
ATOM 881 N N . ALA A 1 112 ? 8.961 -13.743 -0.047 1.00 93.44 112 ALA A N 1
ATOM 882 C CA . ALA A 1 112 ? 8.522 -13.205 1.236 1.00 93.44 112 ALA A CA 1
ATOM 883 C C . ALA A 1 112 ? 7.403 -14.025 1.896 1.00 93.44 112 ALA A C 1
ATOM 885 O O . ALA A 1 112 ? 7.579 -14.491 3.017 1.00 93.44 112 ALA A O 1
ATOM 886 N N . CYS A 1 113 ? 6.248 -14.192 1.242 1.00 94.94 113 CYS A N 1
ATOM 887 C CA . CYS A 1 113 ? 5.117 -14.896 1.856 1.00 94.94 113 CYS A CA 1
ATOM 888 C C . CYS A 1 113 ? 5.182 -16.420 1.722 1.00 94.94 113 CYS A C 1
ATOM 890 O O . CYS A 1 113 ? 4.501 -17.104 2.476 1.00 94.94 113 CYS A O 1
ATOM 892 N N . LEU A 1 114 ? 5.941 -16.953 0.757 1.00 92.56 114 LEU A N 1
ATOM 893 C CA . LEU A 1 114 ? 5.999 -18.381 0.414 1.00 92.56 114 LEU A CA 1
ATOM 894 C C . LEU A 1 114 ? 4.631 -19.018 0.087 1.00 92.56 114 LEU A C 1
ATOM 896 O O . LEU A 1 114 ? 4.522 -20.241 0.055 1.00 92.56 114 LEU A O 1
ATOM 900 N N . GLN A 1 115 ? 3.604 -18.203 -0.175 1.00 91.50 115 GLN A N 1
ATOM 901 C CA . GLN A 1 115 ? 2.222 -18.636 -0.418 1.00 91.50 115 GLN A CA 1
ATOM 902 C C . GLN A 1 115 ? 1.767 -18.363 -1.852 1.00 91.50 115 GLN A C 1
ATOM 904 O O . GLN A 1 115 ? 1.275 -19.259 -2.530 1.00 91.50 115 GLN A O 1
ATOM 909 N N . ALA A 1 116 ? 1.929 -17.124 -2.318 1.00 90.81 116 ALA A N 1
ATOM 910 C CA . ALA A 1 116 ? 1.580 -16.726 -3.678 1.00 90.81 116 ALA A CA 1
ATOM 911 C C . ALA A 1 116 ? 2.745 -16.995 -4.632 1.00 90.81 116 ALA A C 1
ATOM 913 O O . ALA A 1 116 ? 3.896 -17.004 -4.205 1.00 90.81 116 ALA A O 1
ATOM 914 N N . ARG A 1 117 ? 2.477 -17.136 -5.930 1.00 90.75 117 ARG A N 1
ATOM 915 C CA . ARG A 1 117 ? 3.535 -17.121 -6.951 1.00 90.75 117 ARG A CA 1
ATOM 916 C C . ARG A 1 117 ? 4.017 -15.686 -7.207 1.00 90.75 117 ARG A C 1
ATOM 918 O O . ARG A 1 117 ? 3.227 -14.755 -7.041 1.00 90.75 117 ARG A O 1
ATOM 925 N N . PRO A 1 118 ? 5.280 -15.483 -7.616 1.00 92.38 118 PRO A N 1
ATOM 926 C CA . PRO A 1 118 ? 5.727 -14.206 -8.146 1.00 92.38 118 PRO A CA 1
ATOM 927 C C . PRO A 1 118 ? 4.868 -13.789 -9.341 1.00 92.38 118 PRO A C 1
ATOM 929 O O . PRO A 1 118 ? 4.702 -14.562 -10.283 1.00 92.38 118 PRO A O 1
ATOM 932 N N . ASP A 1 119 ? 4.326 -12.577 -9.300 1.00 93.44 119 ASP A N 1
ATOM 933 C CA . ASP A 1 119 ? 3.439 -12.039 -10.338 1.00 93.44 119 ASP A CA 1
ATOM 934 C C . ASP A 1 119 ? 3.858 -10.643 -10.815 1.00 93.44 119 ASP A C 1
ATOM 936 O O . ASP A 1 119 ? 3.185 -10.072 -11.672 1.00 93.44 119 ASP A O 1
ATOM 940 N N . VAL A 1 120 ? 4.982 -10.111 -10.316 1.00 95.00 120 VAL A N 1
ATOM 941 C CA . VAL A 1 120 ? 5.517 -8.803 -10.713 1.00 95.00 120 VAL A CA 1
ATOM 942 C C . VAL A 1 120 ? 7.007 -8.830 -11.044 1.00 95.00 120 VAL A C 1
ATOM 944 O O . VAL A 1 120 ? 7.797 -9.564 -10.443 1.00 95.00 120 VAL A O 1
ATOM 947 N N . LYS A 1 121 ? 7.402 -7.947 -11.963 1.00 94.75 121 LYS A N 1
ATOM 948 C CA . LYS A 1 121 ? 8.788 -7.645 -12.330 1.00 94.75 121 LYS A CA 1
ATOM 949 C C . LYS A 1 121 ? 9.057 -6.147 -12.229 1.00 94.75 121 LYS A C 1
ATOM 951 O O . LYS A 1 121 ? 8.189 -5.336 -12.531 1.00 94.75 121 LYS A O 1
ATOM 956 N N . LEU A 1 122 ? 10.281 -5.791 -11.842 1.00 96.44 122 LEU A N 1
ATOM 957 C CA . LEU A 1 122 ? 10.768 -4.417 -11.936 1.00 96.44 122 LEU A CA 1
ATOM 958 C C . LEU A 1 122 ? 11.341 -4.156 -13.334 1.00 96.44 122 LEU A C 1
ATOM 960 O O . LEU A 1 122 ? 12.350 -4.757 -13.704 1.00 96.44 122 LEU A O 1
ATOM 964 N N . VAL A 1 123 ? 10.722 -3.253 -14.088 1.00 95.50 123 VAL A N 1
ATOM 965 C CA . VAL A 1 123 ? 11.143 -2.815 -15.423 1.00 95.50 123 V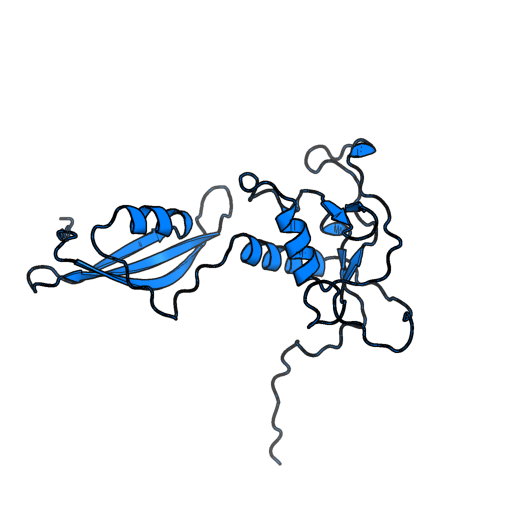AL A CA 1
ATOM 966 C C . VAL A 1 123 ? 11.124 -1.295 -15.456 1.00 95.50 123 VAL A C 1
ATOM 968 O O . VAL A 1 123 ? 10.146 -0.678 -15.059 1.00 95.50 123 VAL A O 1
ATOM 971 N N . LYS A 1 124 ? 12.212 -0.673 -15.917 1.00 95.31 124 LYS A N 1
ATOM 972 C CA . LYS A 1 124 ? 12.334 0.785 -15.893 1.00 95.31 124 LYS A CA 1
ATOM 973 C C . LYS A 1 124 ? 11.350 1.438 -16.875 1.00 95.31 124 LYS A C 1
ATOM 975 O O . LYS A 1 124 ? 11.593 1.436 -18.078 1.00 95.31 124 LYS A O 1
ATOM 980 N N . TYR A 1 125 ? 10.311 2.064 -16.333 1.00 95.31 125 TYR A N 1
ATOM 981 C CA . TYR A 1 125 ? 9.332 2.891 -17.050 1.00 95.31 125 TYR A CA 1
ATOM 982 C C . TYR A 1 125 ? 9.190 4.294 -16.446 1.00 95.31 125 TYR A C 1
ATOM 984 O O . TYR A 1 125 ? 8.515 5.158 -17.009 1.00 95.31 125 TYR A O 1
ATOM 992 N N . CYS A 1 126 ? 9.836 4.561 -15.311 1.00 94.19 126 CYS A N 1
ATOM 993 C CA . CYS A 1 126 ? 9.931 5.898 -14.759 1.00 94.19 126 CYS A CA 1
ATOM 994 C C . CYS A 1 126 ? 10.673 6.827 -15.730 1.00 94.19 126 CYS A C 1
ATOM 996 O O . CYS A 1 126 ? 11.786 6.524 -16.172 1.00 94.19 126 CYS A O 1
ATOM 998 N N . LEU A 1 127 ? 10.050 7.977 -16.003 1.00 93.50 127 LEU A N 1
ATOM 999 C CA . LEU A 1 127 ? 10.573 9.036 -16.869 1.00 93.50 127 LEU A CA 1
ATOM 1000 C C . LEU A 1 127 ? 11.674 9.875 -16.203 1.00 93.50 127 LEU A C 1
ATOM 1002 O O . LEU A 1 127 ? 12.307 10.670 -16.883 1.00 93.50 127 LEU A O 1
ATOM 1006 N N . ASP A 1 128 ? 11.886 9.708 -14.893 1.00 93.69 128 ASP A N 1
ATOM 1007 C CA . ASP A 1 128 ? 12.847 10.476 -14.093 1.00 93.69 128 ASP A CA 1
ATOM 1008 C C . ASP A 1 128 ? 12.722 11.994 -14.260 1.00 93.69 128 ASP A C 1
ATOM 1010 O O . ASP A 1 128 ? 13.709 12.710 -14.406 1.00 93.69 128 ASP A O 1
ATOM 1014 N N . VAL A 1 129 ? 11.485 12.480 -14.211 1.00 93.06 129 VAL A N 1
ATOM 1015 C CA . VAL A 1 129 ? 11.168 13.907 -14.202 1.00 93.06 129 VAL A CA 1
ATOM 1016 C C . VAL A 1 129 ? 10.443 14.280 -12.919 1.00 93.06 129 VAL A C 1
ATOM 1018 O O . VAL A 1 129 ? 9.709 13.469 -12.348 1.00 93.06 129 VAL A O 1
ATOM 1021 N N . ASP A 1 130 ? 10.654 15.510 -12.472 1.00 88.19 130 ASP A N 1
ATOM 1022 C CA . ASP A 1 130 ? 9.908 16.100 -11.373 1.00 88.19 130 ASP A CA 1
ATOM 1023 C C . ASP A 1 130 ? 8.433 16.287 -11.763 1.00 88.19 130 ASP A C 1
ATOM 1025 O O . ASP A 1 130 ? 8.112 16.748 -12.860 1.00 88.19 130 ASP A O 1
ATOM 1029 N N . ALA A 1 131 ? 7.523 15.925 -10.858 1.00 80.56 131 ALA A N 1
ATOM 1030 C CA . ALA A 1 131 ? 6.090 15.903 -11.146 1.00 80.56 131 ALA A CA 1
ATOM 1031 C C . ALA A 1 131 ? 5.473 17.304 -11.313 1.00 80.56 131 ALA A C 1
ATOM 1033 O O . ALA A 1 131 ? 4.418 17.424 -11.932 1.00 80.56 131 ALA A O 1
ATOM 1034 N N . VAL A 1 132 ? 6.102 18.348 -10.760 1.00 83.88 132 VAL A N 1
ATOM 1035 C CA . VAL A 1 132 ? 5.575 19.722 -10.765 1.00 83.88 132 VAL A CA 1
ATOM 1036 C C . VAL A 1 132 ? 6.169 20.528 -11.915 1.00 83.88 132 VAL A C 1
ATOM 1038 O O . VAL A 1 132 ? 5.460 21.229 -12.631 1.00 83.88 132 VAL A O 1
ATOM 1041 N N . THR A 1 133 ? 7.482 20.437 -12.089 1.00 88.69 133 THR A N 1
ATOM 1042 C CA . THR A 1 133 ? 8.251 21.246 -13.040 1.00 88.69 133 THR A CA 1
ATOM 1043 C C . THR A 1 133 ? 8.489 20.538 -14.371 1.00 88.69 133 THR A C 1
ATOM 1045 O O . THR A 1 133 ?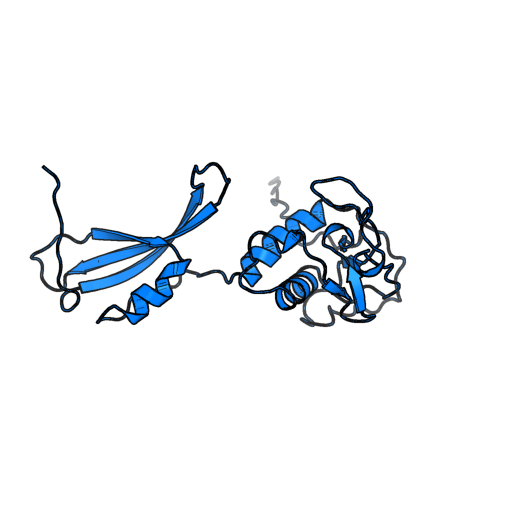 8.814 21.198 -15.356 1.00 88.69 133 THR A O 1
ATOM 1048 N N . GLY A 1 134 ? 8.360 19.206 -14.419 1.00 88.50 134 GLY A N 1
ATOM 1049 C CA . GLY A 1 134 ? 8.706 18.394 -15.588 1.00 88.50 134 GLY A CA 1
ATOM 1050 C C . GLY A 1 134 ? 10.207 18.352 -15.893 1.00 88.50 134 GLY A C 1
ATOM 1051 O O . GLY A 1 134 ? 10.608 17.803 -16.919 1.00 88.50 134 GLY A O 1
ATOM 1052 N N . ALA A 1 135 ? 11.044 18.935 -15.029 1.00 91.94 135 ALA A N 1
ATOM 1053 C CA . ALA A 1 135 ? 12.486 18.954 -15.211 1.00 91.94 135 ALA A CA 1
ATOM 1054 C C . ALA A 1 135 ? 13.088 17.563 -14.942 1.00 91.94 135 ALA A C 1
ATOM 1056 O O . ALA A 1 135 ? 12.588 16.844 -14.072 1.00 91.94 135 ALA A O 1
ATOM 1057 N N . PRO A 1 136 ? 14.169 17.172 -15.640 1.00 93.69 136 PRO A N 1
ATOM 1058 C CA . PRO A 1 136 ? 14.889 15.940 -15.339 1.00 93.69 136 PRO A CA 1
ATOM 1059 C C . PRO A 1 136 ? 15.386 15.919 -13.890 1.00 93.69 136 PRO A C 1
ATOM 1061 O O . PRO A 1 136 ? 15.950 16.901 -13.404 1.00 93.69 136 PRO A O 1
ATOM 1064 N N . LEU A 1 137 ? 15.203 14.785 -13.218 1.00 92.44 137 LEU A N 1
ATOM 1065 C CA . LEU A 1 137 ? 15.725 14.553 -11.876 1.00 92.44 137 LEU A CA 1
ATOM 1066 C C . LEU A 1 137 ? 17.255 14.397 -11.904 1.00 92.44 137 LEU A C 1
ATOM 1068 O O . LEU A 1 137 ? 17.825 13.948 -12.906 1.00 92.44 137 LEU A O 1
ATOM 1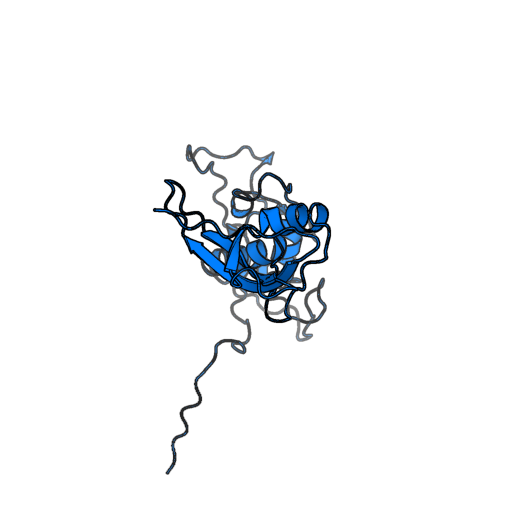072 N N . PRO A 1 138 ? 17.950 14.723 -10.800 1.00 92.88 138 PRO A N 1
ATOM 1073 C CA . PRO A 1 138 ? 19.364 14.406 -10.669 1.00 92.88 138 PRO A CA 1
ATOM 1074 C C . PRO A 1 138 ? 19.576 12.887 -10.691 1.00 92.88 138 PRO A C 1
ATOM 1076 O O . PRO A 1 138 ? 18.757 12.121 -10.185 1.00 92.88 138 PRO A O 1
ATOM 1079 N N . ALA A 1 139 ? 20.721 12.440 -11.216 1.00 88.94 139 ALA A N 1
ATOM 1080 C CA . ALA A 1 139 ? 21.019 11.015 -11.404 1.00 88.94 139 ALA A CA 1
ATOM 1081 C C . ALA A 1 139 ? 20.892 10.170 -10.120 1.00 88.94 139 ALA A C 1
ATOM 1083 O O . ALA A 1 139 ? 20.523 8.999 -10.190 1.00 88.94 139 ALA A O 1
ATOM 1084 N N . SER A 1 140 ? 21.161 10.762 -8.951 1.00 90.00 140 SER A N 1
ATOM 1085 C CA . SER A 1 140 ? 21.004 10.127 -7.634 1.00 90.00 140 SER A CA 1
ATOM 1086 C C . SER A 1 140 ? 19.557 9.778 -7.282 1.00 90.00 140 SER A C 1
ATOM 1088 O O . SER A 1 140 ? 19.323 8.904 -6.452 1.00 90.00 140 SER A O 1
ATOM 1090 N N . GLU A 1 141 ? 18.595 10.460 -7.896 1.00 90.94 141 GLU A N 1
ATOM 1091 C CA . GLU A 1 141 ? 17.163 10.274 -7.675 1.00 90.94 141 GLU A CA 1
ATOM 1092 C C . GLU A 1 141 ? 16.501 9.507 -8.821 1.00 90.94 141 GLU A C 1
ATOM 1094 O O . GLU A 1 141 ? 15.335 9.132 -8.710 1.00 90.94 141 GLU A O 1
ATOM 1099 N N . CYS A 1 142 ? 17.216 9.231 -9.913 1.00 95.38 142 CYS A N 1
ATOM 1100 C CA . CYS A 1 142 ? 16.692 8.487 -11.053 1.00 95.38 142 CYS A CA 1
ATOM 1101 C C . CYS A 1 142 ? 16.492 7.004 -10.724 1.00 95.38 142 CYS A C 1
ATOM 1103 O O . CYS A 1 142 ? 17.349 6.354 -10.116 1.00 95.38 142 CYS A O 1
ATOM 1105 N N . CYS A 1 143 ? 15.374 6.441 -11.179 1.00 97.00 143 CYS A N 1
ATOM 1106 C CA . CYS A 1 143 ? 15.147 5.004 -11.112 1.00 97.00 143 CYS A CA 1
ATOM 1107 C C . CYS A 1 143 ? 16.158 4.272 -11.998 1.00 97.00 143 CYS A C 1
ATOM 1109 O O . CYS A 1 143 ? 16.431 4.679 -13.130 1.00 97.00 143 CYS A O 1
ATOM 1111 N N . GLN A 1 144 ? 16.676 3.163 -11.488 1.00 96.94 144 GLN A N 1
ATOM 1112 C CA . GLN A 1 144 ? 17.731 2.373 -12.104 1.00 96.94 144 GLN A CA 1
ATOM 1113 C C . GLN A 1 144 ? 17.152 1.083 -12.704 1.00 96.94 144 GLN A C 1
ATOM 1115 O O . GLN A 1 144 ? 16.208 0.516 -12.148 1.00 96.94 144 GLN A O 1
ATOM 1120 N N . PRO A 1 145 ? 17.704 0.580 -13.822 1.00 95.25 145 PRO A N 1
ATOM 1121 C CA . PRO A 1 145 ? 17.277 -0.695 -14.386 1.00 95.25 145 PRO A CA 1
ATOM 1122 C C . PRO A 1 145 ? 17.538 -1.853 -13.409 1.00 95.25 145 PRO A C 1
ATOM 1124 O O . PRO A 1 145 ? 18.584 -1.922 -12.763 1.00 95.25 145 PRO A O 1
ATOM 1127 N N . CYS A 1 146 ? 16.589 -2.788 -13.327 1.00 95.31 146 CYS A N 1
ATOM 1128 C CA . CYS A 1 146 ? 16.685 -3.986 -12.499 1.00 95.31 146 CYS A CA 1
ATOM 1129 C C . CYS A 1 146 ? 16.757 -5.237 -13.384 1.00 95.31 146 CYS A C 1
ATOM 1131 O O . CYS A 1 146 ? 15.878 -5.466 -14.208 1.00 95.31 146 CYS A O 1
ATOM 1133 N N . ALA A 1 147 ? 17.792 -6.061 -13.194 1.00 93.19 147 ALA A N 1
ATOM 1134 C CA . ALA A 1 147 ? 17.994 -7.315 -13.931 1.00 93.19 147 ALA A CA 1
ATOM 1135 C C . ALA A 1 147 ? 17.656 -8.571 -13.103 1.00 93.19 147 ALA A C 1
ATOM 1137 O O . ALA A 1 147 ? 18.025 -9.685 -13.470 1.00 93.19 147 ALA A O 1
ATOM 1138 N N . CYS A 1 148 ? 17.000 -8.414 -11.950 1.00 91.94 148 CYS A N 1
ATOM 1139 C CA . CYS A 1 148 ? 16.607 -9.548 -11.117 1.00 91.94 148 CYS A CA 1
ATOM 1140 C C . CYS A 1 148 ? 15.464 -10.343 -11.758 1.00 91.94 148 CYS A C 1
ATOM 1142 O O . CYS A 1 148 ? 14.560 -9.767 -12.365 1.00 91.94 148 CYS A O 1
ATOM 1144 N N . ARG A 1 149 ? 15.468 -11.664 -11.544 1.00 91.25 149 ARG A N 1
ATOM 1145 C CA . ARG A 1 149 ? 14.317 -12.520 -11.862 1.00 91.25 149 ARG A CA 1
ATOM 1146 C C . ARG A 1 149 ? 13.093 -12.129 -11.006 1.00 91.25 149 ARG A C 1
ATOM 1148 O O . ARG A 1 149 ? 13.291 -11.666 -9.876 1.00 91.25 149 ARG A O 1
ATOM 1155 N N . PRO A 1 150 ? 11.851 -12.330 -11.483 1.00 91.00 150 PRO A N 1
ATOM 1156 C CA . PRO A 1 150 ? 10.653 -12.177 -10.663 1.00 91.00 150 PRO A CA 1
ATOM 1157 C C . PRO A 1 150 ? 10.686 -13.138 -9.479 1.00 91.00 150 PRO A C 1
ATOM 1159 O O . PRO A 1 150 ? 10.801 -14.348 -9.646 1.00 91.00 150 PRO A O 1
ATOM 1162 N N . LEU A 1 151 ? 10.614 -12.586 -8.271 1.00 91.38 151 LEU A N 1
ATOM 1163 C CA . LEU A 1 151 ? 10.684 -13.345 -7.016 1.00 91.38 151 LEU A CA 1
ATOM 1164 C C . LEU A 1 151 ? 9.589 -12.961 -6.025 1.00 91.38 151 LEU A C 1
ATOM 1166 O O . LEU A 1 151 ? 9.502 -13.548 -4.951 1.00 91.38 151 LEU A O 1
ATOM 1170 N N . TRP A 1 152 ? 8.789 -11.951 -6.348 1.00 94.31 152 TRP A N 1
ATOM 1171 C CA . TRP A 1 152 ? 7.867 -11.318 -5.417 1.00 94.31 152 TRP A CA 1
ATOM 1172 C C . TRP A 1 152 ? 6.471 -11.300 -6.016 1.00 94.31 152 TRP A C 1
ATOM 1174 O O . TRP A 1 152 ? 6.322 -11.090 -7.220 1.00 94.31 152 TRP A O 1
ATOM 1184 N N . CYS A 1 153 ? 5.460 -11.507 -5.176 1.00 95.38 153 CYS A N 1
ATOM 1185 C CA . CYS A 1 153 ? 4.111 -11.098 -5.522 1.00 95.38 153 CYS A CA 1
ATOM 1186 C C . CYS A 1 153 ? 3.938 -9.589 -5.280 1.00 95.38 153 CYS A C 1
ATOM 1188 O O . CYS A 1 153 ? 4.664 -8.992 -4.471 1.00 95.38 153 CYS A O 1
ATOM 1190 N N . VAL A 1 154 ? 2.959 -8.973 -5.943 1.00 96.25 154 VAL A N 1
ATOM 1191 C CA . VAL A 1 154 ? 2.674 -7.535 -5.848 1.00 96.25 154 VAL A CA 1
ATOM 1192 C C . VAL A 1 154 ? 2.434 -7.090 -4.408 1.00 96.25 154 VAL A C 1
ATOM 1194 O O . VAL A 1 154 ? 2.893 -6.028 -4.001 1.00 96.25 154 VAL A O 1
ATOM 1197 N N . GLU A 1 155 ? 1.778 -7.921 -3.600 1.00 96.38 155 GLU A N 1
ATOM 1198 C CA . GLU A 1 155 ? 1.443 -7.606 -2.213 1.00 96.38 155 GLU A CA 1
ATOM 1199 C C . GLU A 1 155 ? 2.679 -7.519 -1.318 1.00 96.38 155 GLU A C 1
ATOM 1201 O O . GLU A 1 155 ? 2.848 -6.560 -0.559 1.00 96.38 155 GLU A O 1
ATOM 1206 N N . CYS A 1 156 ? 3.589 -8.485 -1.442 1.00 97.00 156 CYS A N 1
ATOM 1207 C CA . CYS A 1 156 ? 4.831 -8.468 -0.683 1.00 97.00 156 CYS A CA 1
ATOM 1208 C C . CYS A 1 156 ? 5.762 -7.347 -1.149 1.00 97.00 156 CYS A C 1
ATOM 1210 O O . CYS A 1 156 ? 6.422 -6.723 -0.317 1.00 97.00 156 CYS A O 1
ATOM 1212 N N . LEU A 1 157 ? 5.800 -7.058 -2.453 1.00 97.19 157 LEU A N 1
ATOM 1213 C CA . LEU A 1 157 ? 6.586 -5.943 -2.973 1.00 97.19 157 LEU A CA 1
ATOM 1214 C C . LEU A 1 157 ? 6.021 -4.588 -2.513 1.00 97.19 157 LEU A C 1
ATOM 1216 O O . LEU A 1 157 ? 6.789 -3.712 -2.119 1.00 97.19 157 LEU A O 1
ATOM 1220 N N . ALA A 1 158 ? 4.697 -4.428 -2.491 1.00 96.56 158 ALA A N 1
ATOM 1221 C CA . ALA A 1 158 ? 4.031 -3.236 -1.970 1.00 96.56 158 ALA A CA 1
ATOM 1222 C C . ALA A 1 158 ? 4.284 -3.059 -0.465 1.00 96.56 158 ALA A C 1
ATOM 1224 O O . ALA A 1 158 ? 4.608 -1.966 -0.004 1.00 96.56 158 ALA A O 1
ATOM 1225 N N . THR A 1 159 ? 4.228 -4.148 0.304 1.00 94.62 159 THR A N 1
ATOM 1226 C CA . THR A 1 159 ? 4.548 -4.136 1.741 1.00 94.62 159 THR A CA 1
ATOM 1227 C C . THR A 1 159 ? 6.003 -3.744 1.982 1.00 94.62 159 THR A C 1
ATOM 1229 O O . THR A 1 159 ? 6.300 -2.935 2.863 1.00 94.62 159 THR A O 1
ATOM 1232 N N . TRP A 1 160 ? 6.926 -4.263 1.168 1.00 95.62 160 TRP A N 1
ATOM 1233 C CA . TRP A 1 160 ? 8.320 -3.832 1.199 1.00 95.62 160 TRP A CA 1
ATOM 1234 C C . TRP A 1 160 ? 8.445 -2.339 0.907 1.00 95.62 160 TRP A C 1
ATOM 1236 O O . TRP A 1 160 ? 9.123 -1.627 1.648 1.00 95.62 160 TRP A O 1
ATOM 1246 N N . PHE A 1 161 ? 7.767 -1.859 -0.137 1.00 96.19 161 PHE A N 1
ATOM 1247 C CA . PHE A 1 161 ? 7.779 -0.455 -0.520 1.00 96.19 161 PHE A CA 1
ATOM 1248 C C . PHE A 1 161 ? 7.324 0.430 0.641 1.00 96.19 161 PHE A C 1
ATOM 1250 O O . PHE A 1 161 ? 8.057 1.348 1.009 1.00 96.19 161 PHE A O 1
ATOM 1257 N N . ALA A 1 162 ? 6.180 0.108 1.249 1.00 91.94 162 ALA A N 1
ATOM 1258 C CA . ALA A 1 162 ? 5.632 0.783 2.423 1.00 91.94 162 ALA A CA 1
ATOM 1259 C C . ALA A 1 162 ? 6.618 0.805 3.597 1.00 91.94 162 ALA A C 1
ATOM 1261 O O . ALA A 1 162 ? 6.822 1.845 4.215 1.00 91.94 162 ALA A O 1
ATOM 1262 N N . SER A 1 163 ? 7.289 -0.320 3.873 1.00 90.81 163 SER A N 1
ATOM 1263 C CA . SER A 1 163 ? 8.233 -0.437 4.996 1.00 90.81 163 SER A CA 1
ATOM 1264 C C . SER A 1 163 ? 9.436 0.510 4.903 1.00 90.81 163 SER A C 1
ATOM 1266 O O . SER A 1 163 ? 10.111 0.760 5.900 1.00 90.81 163 SER A O 1
ATOM 1268 N N . ARG A 1 164 ? 9.725 1.024 3.701 1.00 91.50 164 ARG A N 1
ATOM 1269 C CA . ARG A 1 164 ? 10.831 1.953 3.431 1.00 91.50 164 ARG A CA 1
ATOM 1270 C C . ARG A 1 164 ? 10.423 3.419 3.465 1.00 91.50 164 ARG A C 1
ATOM 1272 O O . ARG A 1 164 ? 11.295 4.271 3.327 1.00 91.50 164 ARG A O 1
ATOM 1279 N N . GLN A 1 165 ? 9.141 3.708 3.666 1.00 87.38 165 GLN A N 1
ATOM 1280 C CA . GLN A 1 165 ? 8.633 5.071 3.718 1.00 87.38 165 GLN A CA 1
ATOM 1281 C C . GLN A 1 165 ? 8.543 5.598 5.149 1.00 87.38 165 GLN A C 1
ATOM 1283 O O . GLN A 1 165 ? 8.421 4.847 6.118 1.00 87.38 165 GLN A O 1
ATOM 1288 N N . GLN A 1 166 ? 8.582 6.923 5.283 1.00 78.88 166 GLN A N 1
ATOM 1289 C CA . GLN A 1 166 ? 8.442 7.580 6.576 1.00 78.88 166 GLN A CA 1
ATOM 1290 C C . GLN A 1 166 ? 6.961 7.736 6.936 1.00 78.88 166 GLN A C 1
ATOM 1292 O O . GLN A 1 166 ? 6.146 8.187 6.129 1.00 78.88 166 GLN A O 1
ATOM 1297 N N . HIS A 1 167 ? 6.609 7.387 8.176 1.00 70.00 167 HIS A N 1
ATOM 1298 C CA . HIS A 1 167 ? 5.223 7.339 8.653 1.00 70.00 167 HIS A CA 1
ATOM 1299 C C . HIS A 1 167 ? 4.461 8.669 8.601 1.00 70.00 167 HIS A C 1
ATOM 1301 O O . HIS A 1 167 ? 3.240 8.631 8.685 1.00 70.00 167 HIS A O 1
ATOM 1307 N N . TYR A 1 168 ? 5.126 9.822 8.502 1.00 69.62 168 TYR A N 1
ATOM 1308 C CA . TYR A 1 168 ? 4.464 11.131 8.445 1.00 69.62 168 TYR A CA 1
ATOM 1309 C C . TYR A 1 168 ? 4.216 11.631 7.011 1.00 69.62 168 TYR A C 1
ATOM 1311 O O . TYR A 1 168 ? 3.426 12.547 6.830 1.00 69.62 168 TYR A O 1
ATOM 1319 N N . GLU A 1 169 ? 4.811 11.011 5.986 1.00 74.00 169 GLU A N 1
ATOM 1320 C CA . GLU A 1 169 ? 4.692 11.425 4.572 1.00 74.00 169 GLU A CA 1
ATOM 1321 C C . GLU A 1 169 ? 3.619 10.637 3.795 1.00 74.00 169 GLU A C 1
ATOM 1323 O O . GLU A 1 169 ? 3.724 10.439 2.584 1.00 74.00 169 GLU A O 1
ATOM 1328 N N . ARG A 1 170 ? 2.608 10.147 4.513 1.00 70.00 170 ARG A N 1
ATOM 1329 C CA . ARG A 1 170 ? 1.639 9.107 4.108 1.00 70.00 170 ARG A CA 1
ATOM 1330 C C . ARG A 1 170 ? 0.962 9.416 2.772 1.00 70.00 170 ARG A C 1
ATOM 1332 O O . ARG A 1 170 ? 0.814 8.524 1.945 1.00 70.00 170 ARG A O 1
ATOM 1339 N N . ASP A 1 171 ? 0.654 10.688 2.544 1.00 72.69 171 ASP A N 1
ATOM 1340 C CA . ASP A 1 171 ? -0.083 11.171 1.369 1.00 72.69 171 ASP A CA 1
ATOM 1341 C C . ASP A 1 171 ? 0.791 11.225 0.103 1.00 72.69 171 ASP A C 1
ATOM 1343 O O . ASP A 1 171 ? 0.298 11.386 -1.008 1.00 72.69 171 ASP A O 1
ATOM 1347 N N . SER A 1 172 ? 2.108 11.050 0.254 1.00 81.38 172 SER A N 1
ATOM 1348 C CA . SER A 1 172 ? 3.078 11.107 -0.843 1.00 81.38 172 SER A CA 1
ATOM 1349 C C . SER A 1 172 ? 3.752 9.770 -1.143 1.00 81.38 172 SER A C 1
ATOM 1351 O O . SER A 1 172 ? 4.572 9.714 -2.057 1.00 81.38 172 SER A O 1
ATOM 1353 N N . TRP A 1 173 ? 3.431 8.691 -0.413 1.00 84.62 173 TRP A N 1
ATOM 1354 C CA . TRP A 1 173 ? 4.145 7.410 -0.527 1.00 84.62 173 TRP A CA 1
ATOM 1355 C C . TRP A 1 173 ? 4.189 6.872 -1.964 1.00 84.62 173 TRP A C 1
ATOM 1357 O O . TRP A 1 173 ? 5.234 6.392 -2.389 1.00 84.62 173 TRP A O 1
ATOM 1367 N N . LEU A 1 174 ? 3.111 7.004 -2.744 1.00 86.69 174 LEU A N 1
ATOM 1368 C CA . LEU A 1 174 ? 3.081 6.558 -4.149 1.00 86.69 174 LEU A CA 1
ATOM 1369 C C . LEU A 1 174 ? 4.053 7.323 -5.058 1.00 86.69 174 LEU A C 1
ATOM 1371 O O . LEU A 1 174 ? 4.542 6.766 -6.040 1.00 86.69 174 LEU A O 1
ATOM 1375 N N . SER A 1 175 ? 4.352 8.577 -4.720 1.00 86.31 175 SER A N 1
ATOM 1376 C CA . SER A 1 175 ? 5.287 9.434 -5.455 1.00 86.31 175 SER A CA 1
ATOM 1377 C C . SER A 1 175 ? 6.744 9.211 -5.043 1.00 86.31 175 SER A C 1
ATOM 1379 O O . SER A 1 175 ? 7.652 9.742 -5.682 1.00 86.31 175 SER A O 1
ATOM 1381 N N . LYS A 1 176 ? 6.993 8.450 -3.969 1.00 90.88 176 LYS A N 1
ATOM 1382 C CA . LYS A 1 176 ? 8.346 8.154 -3.489 1.00 90.88 176 LYS A CA 1
ATOM 1383 C C . LYS A 1 176 ? 9.002 7.042 -4.313 1.00 90.88 176 LYS A C 1
ATOM 1385 O O . LYS A 1 176 ? 8.415 6.433 -5.209 1.00 90.88 176 LYS A O 1
ATOM 1390 N N . LYS A 1 177 ? 10.267 6.784 -3.994 1.00 93.81 177 LYS A N 1
ATOM 1391 C CA . LYS A 1 177 ? 11.078 5.709 -4.569 1.00 93.81 177 LYS A CA 1
ATOM 1392 C C . LYS A 1 177 ? 11.592 4.805 -3.456 1.00 93.81 177 LYS A C 1
ATOM 1394 O O . LYS A 1 177 ? 11.680 5.208 -2.297 1.00 93.81 177 LYS A O 1
ATOM 1399 N N . THR A 1 178 ? 11.940 3.575 -3.800 1.00 95.44 178 THR A N 1
ATOM 1400 C CA . THR A 1 178 ? 12.575 2.628 -2.880 1.00 95.44 178 THR A CA 1
ATOM 1401 C C . THR A 1 178 ? 13.575 1.752 -3.622 1.00 95.44 178 THR A C 1
ATOM 1403 O O . THR A 1 178 ? 13.731 1.855 -4.832 1.00 95.44 178 THR A O 1
ATOM 1406 N N . THR A 1 179 ? 14.291 0.900 -2.898 1.00 96.75 179 THR A N 1
ATOM 1407 C CA . THR A 1 179 ? 15.315 0.022 -3.468 1.00 96.75 179 THR A CA 1
ATOM 1408 C C . THR A 1 179 ? 14.797 -1.401 -3.629 1.00 96.75 179 THR A C 1
ATOM 1410 O O . THR A 1 179 ? 14.099 -1.928 -2.757 1.00 96.75 179 THR A O 1
ATOM 1413 N N . CYS A 1 180 ? 15.155 -2.040 -4.747 1.00 96.81 180 CYS A N 1
ATOM 1414 C CA . CYS A 1 180 ? 14.884 -3.451 -4.991 1.00 96.81 180 CYS A CA 1
ATOM 1415 C C . CYS A 1 180 ? 15.415 -4.287 -3.810 1.00 96.81 180 CYS A C 1
ATOM 1417 O O . CYS A 1 180 ? 16.593 -4.142 -3.465 1.00 96.81 180 CYS A O 1
ATOM 1419 N N . PRO A 1 181 ? 14.608 -5.192 -3.220 1.00 95.25 181 PRO A N 1
ATOM 1420 C CA . PRO A 1 181 ? 15.054 -6.040 -2.113 1.00 95.25 181 PRO A CA 1
ATOM 1421 C C . PRO A 1 181 ? 16.296 -6.884 -2.433 1.00 95.25 181 PRO A C 1
ATOM 1423 O O . PRO A 1 181 ? 17.030 -7.258 -1.524 1.00 95.25 181 PRO A O 1
ATOM 1426 N N . MET A 1 182 ? 16.528 -7.172 -3.719 1.00 94.81 182 MET A N 1
ATOM 1427 C CA . MET A 1 182 ? 17.579 -8.075 -4.187 1.00 94.81 182 MET A CA 1
ATOM 1428 C C . MET A 1 182 ? 18.854 -7.329 -4.599 1.00 94.81 182 MET A C 1
ATOM 1430 O O . MET A 1 182 ? 19.920 -7.578 -4.046 1.00 94.81 182 MET A O 1
ATOM 1434 N N . CYS A 1 183 ? 18.760 -6.405 -5.562 1.00 96.06 183 CYS A N 1
ATOM 1435 C CA . CYS A 1 183 ? 19.926 -5.719 -6.140 1.00 96.06 183 CYS A CA 1
ATOM 1436 C C . CYS A 1 183 ? 20.084 -4.260 -5.699 1.00 96.06 183 CYS A C 1
ATOM 1438 O O . CYS A 1 183 ? 21.032 -3.598 -6.107 1.00 96.06 183 CYS A O 1
ATOM 1440 N N . ARG A 1 184 ? 19.155 -3.743 -4.886 1.00 96.31 184 ARG A N 1
ATOM 1441 C CA . ARG A 1 184 ? 19.101 -2.347 -4.427 1.00 96.31 184 ARG A CA 1
ATOM 1442 C C . ARG A 1 184 ? 18.936 -1.278 -5.516 1.00 96.31 184 ARG A C 1
ATOM 1444 O O . ARG A 1 184 ? 19.010 -0.098 -5.187 1.00 96.31 184 ARG A O 1
ATOM 1451 N N . ALA A 1 185 ? 18.647 -1.652 -6.765 1.00 96.62 185 ALA A N 1
ATOM 1452 C CA . ALA A 1 185 ? 18.266 -0.695 -7.805 1.00 96.62 185 ALA A CA 1
ATOM 1453 C C . ALA A 1 185 ? 17.088 0.171 -7.329 1.00 96.62 185 ALA A C 1
ATOM 1455 O O . ALA A 1 185 ? 16.113 -0.359 -6.787 1.00 96.62 185 ALA A O 1
ATOM 1456 N N . LEU A 1 186 ? 17.199 1.491 -7.489 1.00 97.31 186 LEU A N 1
ATOM 1457 C CA . LEU A 1 186 ? 16.143 2.428 -7.118 1.00 97.31 186 LEU A CA 1
ATOM 1458 C C . LEU A 1 186 ? 14.970 2.289 -8.097 1.00 97.31 186 LEU A C 1
ATOM 1460 O O . LEU A 1 186 ? 15.193 2.262 -9.303 1.00 97.31 186 LEU A O 1
ATOM 1464 N N . PHE A 1 187 ? 13.741 2.218 -7.600 1.00 97.62 187 PHE A N 1
ATOM 1465 C CA . PHE A 1 187 ? 12.536 2.087 -8.416 1.00 97.62 187 PHE A CA 1
ATOM 1466 C C . PHE A 1 187 ? 11.356 2.845 -7.794 1.00 97.62 187 PHE A C 1
ATOM 1468 O O . PHE A 1 187 ? 11.326 3.082 -6.581 1.00 97.62 187 PHE A O 1
ATOM 1475 N N . CYS A 1 188 ? 10.375 3.215 -8.616 1.00 96.44 188 CYS A N 1
ATOM 1476 C CA . CYS A 1 188 ? 9.093 3.772 -8.172 1.00 96.44 188 CYS A CA 1
ATOM 1477 C C . CYS A 1 188 ? 7.923 2.880 -8.606 1.00 96.44 188 CYS A C 1
ATOM 1479 O O . CYS A 1 188 ? 8.117 1.879 -9.293 1.00 96.44 188 CYS A O 1
ATOM 1481 N N . VAL A 1 189 ? 6.692 3.241 -8.233 1.00 96.50 189 VAL A N 1
ATOM 1482 C CA . VAL A 1 189 ? 5.493 2.455 -8.579 1.00 96.50 189 VAL A CA 1
ATOM 1483 C C . VAL A 1 189 ? 5.335 2.220 -10.089 1.00 96.50 189 VAL A C 1
ATOM 1485 O O . VAL A 1 189 ? 4.876 1.156 -10.488 1.00 96.50 189 VAL A O 1
ATOM 1488 N N . ARG A 1 190 ? 5.780 3.159 -10.938 1.00 95.94 190 ARG A N 1
ATOM 1489 C CA . ARG A 1 190 ? 5.732 3.023 -12.408 1.00 95.94 190 ARG A CA 1
ATOM 1490 C C . ARG A 1 190 ? 6.654 1.938 -12.949 1.00 95.94 190 ARG A C 1
ATOM 1492 O O . ARG A 1 190 ? 6.412 1.438 -14.037 1.00 95.94 190 ARG A O 1
ATOM 1499 N N . ASP A 1 191 ? 7.704 1.590 -12.211 1.00 97.12 191 ASP A N 1
ATOM 1500 C CA . ASP A 1 191 ? 8.654 0.563 -12.636 1.00 97.12 191 ASP A CA 1
ATOM 1501 C C . ASP A 1 191 ? 8.179 -0.857 -12.298 1.00 97.12 191 ASP A C 1
ATOM 1503 O O . ASP A 1 191 ? 8.896 -1.822 -12.543 1.00 97.12 191 ASP A O 1
ATOM 1507 N N . VAL A 1 192 ? 7.011 -1.015 -11.674 1.00 97.50 192 VAL A N 1
ATOM 1508 C CA . VAL A 1 192 ? 6.482 -2.324 -11.280 1.00 97.50 192 VAL A CA 1
ATOM 1509 C C . VAL A 1 192 ? 5.472 -2.788 -12.318 1.00 97.50 192 VAL A C 1
ATOM 1511 O O . VAL A 1 192 ? 4.463 -2.129 -12.537 1.00 97.50 192 VAL A O 1
ATOM 1514 N N . CYS A 1 193 ? 5.709 -3.942 -12.927 1.00 96.25 193 CYS A N 1
ATOM 1515 C CA . CYS A 1 193 ? 4.869 -4.492 -13.987 1.00 96.25 193 CYS A CA 1
ATOM 1516 C C . CYS A 1 193 ? 4.357 -5.873 -13.602 1.00 96.25 193 CYS A C 1
ATOM 1518 O O . CYS A 1 193 ? 5.130 -6.694 -13.105 1.00 96.25 193 CYS A O 1
ATOM 1520 N N . TYR A 1 194 ? 3.081 -6.153 -13.871 1.00 95.50 194 TYR A N 1
ATOM 1521 C CA . TYR A 1 194 ? 2.554 -7.511 -13.756 1.00 95.50 194 TYR A CA 1
ATOM 1522 C C . TYR A 1 194 ? 3.125 -8.424 -14.845 1.00 95.50 194 TYR A C 1
ATOM 1524 O O . TYR A 1 194 ? 3.413 -7.992 -15.963 1.00 95.50 194 TYR A O 1
ATOM 1532 N N . LEU A 1 195 ? 3.260 -9.706 -14.518 1.00 91.94 195 LEU A N 1
ATOM 1533 C CA . LEU A 1 195 ? 3.577 -10.749 -15.484 1.00 91.94 195 LEU A CA 1
ATOM 1534 C C . LEU A 1 195 ? 2.309 -11.174 -16.236 1.00 91.94 195 LEU A C 1
ATOM 1536 O O . LEU A 1 195 ? 1.281 -11.453 -15.618 1.00 91.94 195 LEU A O 1
ATOM 1540 N N . GLU A 1 196 ? 2.392 -11.299 -17.562 1.00 84.06 196 GLU A N 1
ATOM 1541 C CA . GLU A 1 196 ? 1.245 -11.686 -18.409 1.00 84.06 196 GLU A CA 1
ATOM 1542 C C . GLU A 1 196 ? 0.683 -13.084 -18.088 1.00 84.06 196 GLU A C 1
ATOM 1544 O O . GLU A 1 196 ? -0.508 -13.333 -18.255 1.00 84.06 196 GLU A O 1
ATOM 1549 N N . ASN A 1 197 ? 1.512 -13.988 -17.555 1.00 66.75 197 ASN A N 1
ATOM 1550 C CA . ASN A 1 197 ? 1.119 -15.351 -17.182 1.00 66.75 197 ASN A CA 1
ATOM 1551 C C . ASN A 1 197 ? 0.554 -15.469 -15.758 1.00 66.75 197 ASN A C 1
ATOM 1553 O O . ASN A 1 197 ? 0.560 -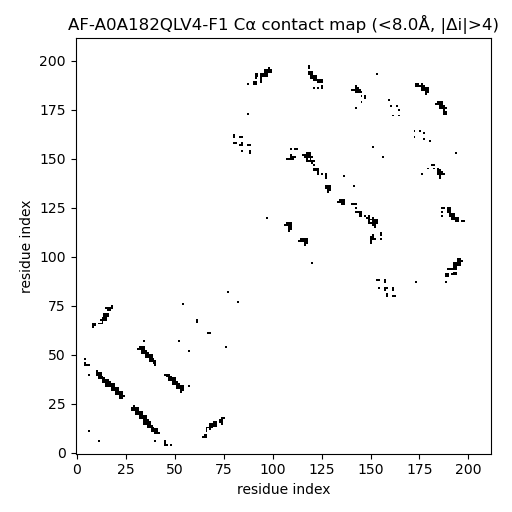16.565 -15.188 1.00 66.75 197 ASN A O 1
ATOM 1557 N N . ARG A 1 198 ? 0.061 -14.379 -15.153 1.00 61.06 198 ARG A N 1
ATOM 1558 C CA . ARG A 1 198 ? -0.727 -14.471 -13.919 1.00 61.06 198 ARG A CA 1
ATOM 1559 C C . ARG A 1 198 ? -1.945 -15.340 -14.231 1.00 61.06 198 ARG A C 1
ATOM 1561 O O . ARG A 1 198 ? -2.883 -14.884 -14.880 1.00 61.06 198 ARG A O 1
ATOM 1568 N N . THR A 1 199 ? -1.904 -16.617 -13.840 1.00 48.00 199 THR A N 1
ATOM 1569 C CA . THR A 1 199 ? -3.026 -17.541 -14.027 1.00 48.00 199 THR A CA 1
ATOM 1570 C C . THR A 1 199 ? -4.280 -16.844 -13.534 1.00 48.00 199 THR A C 1
ATOM 1572 O O . THR A 1 199 ? -4.339 -16.369 -12.399 1.00 48.00 199 THR A O 1
ATOM 1575 N N . ARG A 1 200 ? -5.226 -16.702 -14.456 1.00 42.56 200 ARG A N 1
ATOM 1576 C CA . ARG A 1 200 ? -6.472 -15.956 -14.337 1.00 42.56 200 ARG A CA 1
ATOM 1577 C C . ARG A 1 200 ? -7.409 -16.695 -13.373 1.00 42.56 200 ARG A C 1
ATOM 1579 O O . ARG A 1 200 ? -8.412 -17.240 -13.813 1.00 42.56 200 ARG A O 1
ATOM 1586 N N . THR A 1 201 ? -7.049 -16.798 -12.094 1.00 43.00 201 THR A N 1
ATOM 1587 C CA . THR A 1 201 ? -7.803 -17.593 -11.107 1.00 43.00 201 THR A CA 1
ATOM 1588 C C . THR A 1 201 ? -8.569 -16.746 -10.088 1.00 43.00 201 THR A C 1
ATOM 1590 O O . THR A 1 201 ? -9.445 -17.286 -9.431 1.00 43.00 201 THR A O 1
ATOM 1593 N N . ASP A 1 202 ? -8.359 -15.425 -10.033 1.00 44.72 202 ASP A N 1
ATOM 1594 C CA . ASP A 1 202 ? -9.091 -14.544 -9.097 1.00 44.72 202 ASP A CA 1
ATOM 1595 C C . ASP A 1 202 ? -10.046 -13.555 -9.790 1.00 44.72 202 ASP A C 1
ATOM 1597 O O . ASP A 1 202 ? -10.592 -12.660 -9.153 1.00 44.72 202 ASP A O 1
ATOM 1601 N N . ALA A 1 203 ? -10.264 -13.695 -11.101 1.00 40.34 203 ALA A N 1
ATOM 1602 C CA . ALA A 1 203 ? -11.348 -12.990 -11.779 1.00 40.34 203 ALA A CA 1
ATOM 1603 C C . ALA A 1 203 ? -12.604 -13.866 -11.704 1.00 40.34 203 ALA A C 1
ATOM 1605 O O . ALA A 1 203 ? -12.744 -14.807 -12.487 1.00 40.34 203 ALA A O 1
ATOM 1606 N N . GLU A 1 204 ? -13.475 -13.574 -10.734 1.00 39.81 204 GLU A N 1
ATOM 1607 C CA . GLU A 1 204 ? -14.837 -14.105 -10.618 1.00 39.81 204 GLU A CA 1
ATOM 1608 C C . GLU A 1 204 ? -15.501 -14.244 -11.997 1.00 39.81 204 GLU A C 1
ATOM 1610 O O . GLU A 1 204 ? -15.810 -13.259 -12.667 1.00 39.81 204 GLU A O 1
ATOM 1615 N N . ALA A 1 205 ? -15.748 -15.484 -12.414 1.00 32.28 205 ALA A N 1
ATOM 1616 C CA . ALA A 1 205 ? -16.727 -15.782 -13.446 1.00 32.28 205 ALA A CA 1
ATOM 1617 C C . ALA A 1 205 ? -18.033 -16.176 -12.736 1.00 32.28 205 ALA A C 1
ATOM 1619 O O . ALA A 1 205 ? -18.021 -17.150 -11.979 1.00 32.28 205 ALA A O 1
ATOM 1620 N N . PRO A 1 206 ? -19.162 -15.478 -12.960 1.00 37.62 206 PRO A N 1
ATOM 1621 C CA . PRO A 1 206 ? -20.453 -15.989 -12.541 1.00 37.62 206 PRO A CA 1
ATOM 1622 C C . PRO A 1 206 ? -20.773 -17.223 -13.387 1.00 37.62 206 PRO A C 1
ATOM 1624 O O . PRO A 1 206 ? -20.857 -17.162 -14.615 1.00 37.62 206 PRO A O 1
ATOM 1627 N N . SER A 1 207 ? -20.930 -18.355 -12.713 1.00 37.09 207 SER A N 1
ATOM 1628 C CA . SER A 1 207 ? -21.424 -19.608 -13.263 1.00 37.09 207 SER A CA 1
ATOM 1629 C C . SER A 1 207 ? -22.848 -19.418 -13.791 1.00 37.09 207 SER A C 1
ATOM 1631 O O . SER A 1 207 ? -23.821 -19.469 -13.044 1.00 37.09 207 SER A O 1
ATOM 1633 N N . LEU A 1 208 ? -22.977 -19.222 -15.103 1.00 35.91 208 LEU A N 1
ATOM 1634 C CA . LEU A 1 208 ? -24.240 -19.427 -15.805 1.00 35.91 208 LEU A CA 1
ATOM 1635 C C . LEU A 1 208 ? -24.513 -20.933 -15.852 1.00 35.91 208 LEU A C 1
ATOM 1637 O O . LEU A 1 208 ? -23.932 -21.664 -16.652 1.00 35.91 208 LEU A O 1
ATOM 1641 N N . GLN A 1 209 ? -25.383 -21.395 -14.956 1.00 41.75 209 GLN A N 1
ATOM 1642 C CA . GLN A 1 209 ? -26.048 -22.685 -15.083 1.00 41.75 209 GLN A CA 1
ATOM 1643 C C . GLN A 1 209 ? -27.030 -22.594 -16.259 1.00 41.75 209 GLN A C 1
ATOM 1645 O O . GLN A 1 209 ? -28.019 -21.868 -16.202 1.00 41.75 209 GLN A O 1
ATOM 1650 N N . GLN A 1 210 ? -26.729 -23.306 -17.343 1.00 39.53 210 GLN A N 1
ATOM 1651 C CA . GLN A 1 210 ? -27.719 -23.704 -18.339 1.00 39.53 210 GLN A CA 1
ATOM 1652 C C . GLN A 1 210 ? -28.365 -24.999 -17.841 1.00 39.53 210 GLN A C 1
ATOM 1654 O O . GLN A 1 210 ? -27.764 -26.068 -17.926 1.00 39.53 210 GLN A O 1
ATOM 1659 N N . GLU A 1 211 ? -29.573 -24.891 -17.293 1.00 38.00 211 GLU A N 1
ATOM 1660 C CA . GLU A 1 211 ? -30.486 -26.026 -17.156 1.00 38.00 211 GLU A CA 1
ATOM 1661 C C . GLU A 1 211 ? -31.064 -26.356 -18.540 1.00 38.00 211 GLU A C 1
ATOM 1663 O O . GLU A 1 211 ? -31.492 -25.465 -19.279 1.00 38.00 211 GLU A O 1
ATOM 1668 N N . SER A 1 212 ? -31.000 -27.640 -18.898 1.00 43.72 212 SER A N 1
ATOM 1669 C CA . SER A 1 212 ? -31.660 -28.260 -20.055 1.00 43.72 212 SER A CA 1
ATOM 1670 C C . SER A 1 212 ? -32.804 -29.130 -19.561 1.00 43.72 212 SER A C 1
ATOM 1672 O O . SER A 1 212 ? -32.605 -29.763 -18.498 1.00 43.72 212 SER A O 1
#

Mean predicted aligned error: 12.0 Å

Secondary structure (DSSP, 8-state):
--------GGGEEEEEEEEEEEEEESSSEEEEEEEEEEEEESSTTS--EEEEEEGGGHHHHHHH-SSPEEEPTT-----HHHHHHHHHHHHHHTSPPB----S-S--PPPTTTSSSPP-EEE------B-TTT-PBPPGGGS-----PPP-B-HHHHHHHHHHTS-TT-GGGGGG--EE-TTT--EE-GGGEEEBTT--S-SS---------

InterPro domains:
  IPR018801 E3 ubiquitin-protein ligase TM129 [PF10272] (2-194)
  IPR018801 E3 ubiquitin-protein ligase TM129 [PTHR31322] (1-200)

Sequence (212 aa):
LYVHNILSQSDALMCAYKIDTKEVITDTLDSAEFVNIVVKPLRARVRPFNIRISTAFIRDLKDRVQRPIVVLPTVQFRSLTERFVEVFKEQVALNPSVTEIAAGDGGDNCLACLQARPDVKLVKYCLDVDAVTGAPLPASECCQPCACRPLWCVECLATWFASRQQHYERDSWLSKKTTCPMCRALFCVRDVCYLENRTRTDAEAPSLQQES

Organism: NCBI:txid69004

Foldseek 3Di:
DDDDFDDDLVQWAKEFDDKDWDQDPDVDRDTWIKTKIWIDGNDPPTDIDIDIDTLVCVVVVQVPGPDHHHYDPNDDDDDLLRVQLVVLVVLQVPAAADADDDPDDDQQCAPPPSPHGQFKDFADPDPQADPPPRHHHDPVQHFDGDPDDRRHHSSVVSSVLVVPDDPVCSVCSQVHWFADPPPGGIDHSNRMHTHPPPPPPPPDDPDDDDDD

Nearest PDB structures (foldseek):
  6e8r-assembly2_B  TM=3.683E-01  e=3.247E-01  Homo sapiens
  4pzg-assembly1_B  TM=4.998E-01  e=1.908E+00  Homo sapiens
  6koi-assembly7_M  TM=4.755E-01  e=1.494E+00  Homo sapiens
  3rd4-assembly4_C  TM=6.529E-01  e=6.878E+00  Proteus penneri ATCC 35198
  6koi-assembly9_Q  TM=5.245E-01  e=3.970E+00  Homo sapiens

pLDDT: mean 83.04, std 16.94, range [32.28, 97.62]

Radius of gyration: 23.67 Å; Cα contacts (8 Å, |Δi|>4): 313; chains: 1; bounding box: 55×52×55 Å